Protein AF-A0A662S2N3-F1 (afdb_monomer_lite)

pLDDT: mean 88.47, std 13.7, range [39.38, 98.56]

Foldseek 3Di:
DDDDPPDDDDPVVVVVVVVVVLVLLLQLLLLLLLLQQLLCVLVVPQERLSLLSLLLCCLAPAQVSSLVSQLSNLVVCCVVPVLSVQQSRLSNVLSNQQRVVVVVVCNVVSLQVSLVSNLLSVLVSVCVVPVPPVCSVVSCPDPSSVSSSVSSVVSNVVSNVSPVVHHDDSVRSVVSNVVSVVSNVVSVVSNVVVVVD

Sequence (197 aa):
MKGEECMAPGPERSYLRRAGYWLIRLIPFSLLGVGSRIASDALHMPGYYDSLGAMCASSLFGPLPSLLSGLVSGVLLIPYYQVYVLAFWIPGVAALVYGLIRRKGNPTFGALLSSITYVFGWSVVYCLATGTWGSMKSYLMTRGALILYLDVFICSSIGELLSRVGKPSTKVLSSIFLASLALIGVSWIVVRETSGG

Structure (mmCIF, N/CA/C/O backbone):
data_AF-A0A662S2N3-F1
#
_entry.id   AF-A0A662S2N3-F1
#
loop_
_atom_site.group_PDB
_atom_site.id
_atom_site.type_symbol
_atom_site.label_atom_id
_atom_site.label_alt_id
_atom_site.label_comp_id
_atom_site.label_asym_id
_atom_site.label_entity_id
_atom_site.label_seq_id
_atom_site.pdbx_PDB_ins_code
_atom_site.Cartn_x
_atom_site.Cartn_y
_atom_site.Cartn_z
_atom_site.occupancy
_atom_site.B_iso_or_equiv
_atom_site.auth_seq_id
_atom_site.auth_comp_id
_atom_site.auth_asym_id
_atom_site.auth_atom_id
_atom_site.pdbx_PDB_model_num
ATOM 1 N N . MET A 1 1 ? -29.827 31.999 41.727 1.00 39.38 1 MET A N 1
ATOM 2 C CA . MET A 1 1 ? -29.869 30.989 40.648 1.00 39.38 1 MET A CA 1
ATOM 3 C C . MET A 1 1 ? -29.564 31.695 39.335 1.00 39.38 1 MET A C 1
ATOM 5 O O . MET A 1 1 ? -30.447 32.335 38.786 1.00 39.38 1 MET A O 1
ATOM 9 N N . LYS A 1 2 ? -28.300 31.696 38.894 1.00 41.84 2 LYS A N 1
ATOM 10 C CA . LYS A 1 2 ? -27.917 32.169 37.555 1.00 41.84 2 LYS A CA 1
ATOM 11 C C . LYS A 1 2 ? -27.731 30.923 36.700 1.00 41.84 2 LYS A C 1
ATOM 13 O O . LYS A 1 2 ? -26.904 30.086 37.044 1.00 41.84 2 LYS A O 1
ATOM 18 N N . GLY A 1 3 ? -28.572 30.779 35.680 1.00 48.84 3 GLY A N 1
ATOM 19 C CA . GLY A 1 3 ? -28.482 29.698 34.711 1.00 48.84 3 GLY A CA 1
ATOM 20 C C . GLY A 1 3 ? -27.185 29.824 33.924 1.00 48.84 3 GLY A C 1
ATOM 21 O O . GLY A 1 3 ? -26.975 30.816 33.231 1.00 48.84 3 GLY A O 1
ATOM 22 N N . GLU A 1 4 ? -26.314 28.833 34.061 1.00 44.69 4 GLU A N 1
ATOM 23 C CA . GLU A 1 4 ? -25.237 28.607 33.109 1.00 44.69 4 GLU A CA 1
ATOM 24 C C . GLU A 1 4 ? -25.860 27.959 31.873 1.00 44.69 4 GLU A C 1
ATOM 26 O O . GLU A 1 4 ? -26.102 26.753 31.819 1.00 44.69 4 GLU A O 1
ATOM 31 N N . GLU A 1 5 ? -26.175 28.786 30.878 1.00 47.44 5 GLU A N 1
ATOM 32 C CA . GLU A 1 5 ? -26.414 28.305 29.525 1.00 47.44 5 GLU A CA 1
ATOM 33 C C . GLU A 1 5 ? -25.130 27.637 29.029 1.00 47.44 5 GLU A C 1
ATOM 35 O O . GLU A 1 5 ? -24.117 28.281 28.746 1.00 47.44 5 GLU A O 1
ATOM 40 N N . CYS A 1 6 ? -25.170 26.309 28.954 1.00 49.56 6 CYS A N 1
ATOM 41 C CA . CYS A 1 6 ? -24.134 25.493 28.350 1.00 49.56 6 CYS A CA 1
ATOM 42 C C . CYS A 1 6 ? -24.100 25.811 26.843 1.00 49.56 6 CYS A C 1
ATOM 44 O O . CYS A 1 6 ? -24.797 25.180 26.048 1.00 49.56 6 CYS A O 1
ATOM 46 N N . MET A 1 7 ? -23.349 26.845 26.445 1.00 50.25 7 MET A N 1
ATOM 47 C CA . MET A 1 7 ? -23.193 27.215 25.038 1.00 50.25 7 MET A CA 1
ATOM 48 C C . MET A 1 7 ? -22.588 26.038 24.268 1.00 50.25 7 MET A C 1
ATOM 50 O O . MET A 1 7 ? -21.433 25.652 24.478 1.00 50.25 7 MET A O 1
ATOM 54 N N . ALA A 1 8 ? -23.379 25.468 23.359 1.00 58.12 8 ALA A N 1
ATOM 55 C CA . ALA A 1 8 ? -22.929 24.428 22.451 1.00 58.12 8 ALA A CA 1
ATOM 56 C C . ALA A 1 8 ? -21.719 24.933 21.636 1.00 58.12 8 ALA A C 1
ATOM 58 O O . ALA A 1 8 ? -21.719 26.074 21.168 1.00 58.12 8 ALA A O 1
ATOM 59 N N . PRO A 1 9 ? -20.664 24.118 21.455 1.00 56.75 9 PRO A N 1
ATOM 60 C CA . PRO A 1 9 ? -19.472 24.550 20.738 1.00 56.75 9 PRO A CA 1
ATOM 61 C C . PRO A 1 9 ? -19.819 24.925 19.291 1.00 56.75 9 PRO A C 1
ATOM 63 O O . PRO A 1 9 ? -20.441 24.140 18.577 1.00 56.75 9 PRO A O 1
ATOM 66 N N . GLY A 1 10 ? -19.378 26.111 18.860 1.00 61.22 10 GLY A N 1
ATOM 67 C CA . GLY A 1 10 ? -19.631 26.630 17.515 1.00 61.22 10 GLY A CA 1
ATOM 68 C C . GLY A 1 10 ? -19.144 25.700 16.386 1.00 61.22 10 GLY A C 1
ATOM 69 O O . GLY A 1 10 ? -18.240 24.877 16.592 1.00 61.22 10 GLY A O 1
ATOM 70 N N . PRO A 1 11 ? -19.716 25.830 15.174 1.00 60.31 11 PRO A N 1
ATOM 71 C CA . PRO A 1 11 ? -19.501 24.904 14.061 1.00 60.31 11 PRO A CA 1
ATOM 72 C C . PRO A 1 11 ? -18.020 24.732 13.692 1.00 60.31 11 PRO A C 1
ATOM 74 O O . PRO A 1 11 ? -17.583 23.598 13.496 1.00 60.31 11 PRO A O 1
ATOM 77 N N . GLU A 1 12 ? -17.214 25.795 13.706 1.00 57.44 12 GLU A N 1
ATOM 78 C CA . GLU A 1 12 ? -15.765 25.744 13.434 1.00 57.44 12 GLU A CA 1
ATOM 79 C C . GLU A 1 12 ? -14.991 24.852 14.416 1.00 57.44 12 GLU A C 1
ATOM 81 O O . GLU A 1 12 ? -14.154 24.038 14.016 1.00 57.44 12 GLU A O 1
ATOM 86 N N . ARG A 1 13 ? -15.335 24.913 15.708 1.00 57.34 13 ARG A N 1
ATOM 87 C CA . ARG A 1 13 ? -14.722 24.082 16.756 1.00 57.34 13 ARG A CA 1
ATOM 88 C C . ARG A 1 13 ? -15.030 22.598 16.540 1.00 57.34 13 ARG A C 1
ATOM 90 O O . ARG A 1 13 ? -14.215 21.734 16.868 1.00 57.34 13 ARG A O 1
ATOM 97 N N . SER A 1 14 ? -16.188 22.299 15.946 1.00 61.00 14 SER A N 1
ATOM 98 C CA . SER A 1 14 ? -16.598 20.942 15.569 1.00 61.00 14 SER A CA 1
ATOM 99 C C . SER A 1 14 ? -15.855 20.412 14.332 1.00 61.00 14 SER A C 1
ATOM 101 O O . SER A 1 14 ? -15.584 19.210 14.250 1.00 61.00 14 SER A O 1
ATOM 103 N N . TYR A 1 15 ? -15.506 21.288 13.383 1.00 57.81 15 TYR A N 1
ATOM 104 C CA . TYR A 1 15 ? -14.742 20.931 12.185 1.00 57.81 15 TYR A CA 1
ATOM 105 C C . TYR A 1 15 ? -13.276 20.676 12.517 1.00 57.81 15 TYR A C 1
ATOM 107 O O . TYR A 1 15 ? -12.751 19.631 12.141 1.00 57.81 15 TYR A O 1
ATOM 115 N N . LEU A 1 16 ? -12.648 21.551 13.307 1.00 58.28 16 LEU A N 1
ATOM 116 C CA . LEU A 1 16 ? -11.265 21.372 13.757 1.00 58.28 16 LEU A CA 1
ATOM 117 C C . LEU A 1 16 ? -11.096 20.104 14.606 1.00 58.28 16 LEU A C 1
ATOM 119 O O . LEU A 1 16 ? -10.141 19.353 14.411 1.00 58.28 16 LEU A O 1
ATOM 123 N N . ARG A 1 17 ? -12.065 19.788 15.480 1.00 61.56 17 ARG A N 1
ATOM 124 C CA . ARG A 1 17 ? -12.074 18.510 16.216 1.00 61.56 17 ARG A CA 1
ATOM 125 C C . ARG A 1 17 ? -12.186 17.302 15.292 1.00 61.56 17 ARG A C 1
ATOM 127 O O . ARG A 1 17 ? -11.488 16.315 15.506 1.00 61.56 17 ARG A O 1
ATOM 134 N N . ARG A 1 18 ? -13.043 17.365 14.268 1.00 64.81 18 ARG A N 1
ATOM 135 C CA . ARG A 1 18 ? -13.171 16.289 13.274 1.00 64.81 18 ARG A CA 1
ATOM 136 C C . ARG A 1 18 ? -11.896 16.135 12.447 1.00 64.81 18 ARG A C 1
ATOM 138 O O . ARG A 1 18 ? -11.445 15.011 12.267 1.00 64.81 18 ARG A O 1
ATOM 145 N N . ALA A 1 19 ? -11.287 17.230 12.003 1.00 61.81 19 ALA A N 1
ATOM 146 C CA . ALA A 1 19 ? -10.045 17.215 11.235 1.00 61.81 19 ALA A CA 1
ATOM 147 C C . ALA A 1 19 ? -8.868 16.648 12.049 1.00 61.81 19 ALA A C 1
ATOM 149 O O . ALA A 1 19 ? -8.192 15.730 11.588 1.00 61.81 19 ALA A O 1
ATOM 150 N N . GLY A 1 20 ? -8.675 17.107 13.291 1.00 63.69 20 GLY A N 1
ATOM 151 C CA . GLY A 1 20 ? -7.646 16.568 14.189 1.00 63.69 20 GLY A CA 1
ATOM 152 C C . GLY A 1 20 ? -7.845 15.079 14.490 1.00 63.69 20 GLY A C 1
ATOM 153 O O . GLY A 1 20 ? -6.890 14.307 14.510 1.00 63.69 20 GLY A O 1
ATOM 154 N N . TYR A 1 21 ? -9.098 14.645 14.633 1.00 69.88 21 TYR A N 1
ATOM 155 C CA . TYR A 1 21 ? -9.442 13.235 14.815 1.00 69.88 21 TYR A CA 1
ATOM 156 C C . TYR A 1 21 ? -9.098 12.367 13.596 1.00 69.88 21 TYR A C 1
ATOM 158 O O . TYR A 1 21 ? -8.638 11.236 13.756 1.00 69.88 21 TYR A O 1
ATOM 166 N N . TRP A 1 22 ? -9.292 12.890 12.383 1.00 70.06 22 TRP A N 1
ATOM 167 C CA . TRP A 1 22 ? -8.872 12.222 11.152 1.00 70.06 22 TRP A CA 1
ATOM 168 C C . TRP A 1 22 ? -7.348 12.146 11.042 1.00 70.06 22 TRP A C 1
ATOM 170 O O . TRP A 1 22 ? -6.820 11.071 10.776 1.00 70.06 22 TRP A O 1
ATOM 180 N N . LEU A 1 23 ? -6.633 13.237 11.325 1.00 68.88 23 LEU A N 1
ATOM 181 C CA . LEU A 1 23 ? -5.167 13.285 11.258 1.00 68.88 23 LEU A CA 1
ATOM 182 C C . LEU A 1 23 ? -4.496 12.284 12.207 1.00 68.88 23 LEU A C 1
ATOM 184 O O . LEU A 1 23 ? -3.636 11.517 11.777 1.00 68.88 23 LEU A O 1
ATOM 188 N N . ILE A 1 24 ? -4.949 12.214 13.464 1.00 75.12 24 ILE A N 1
ATOM 189 C CA . ILE A 1 24 ? -4.433 11.261 14.466 1.00 75.12 24 ILE A CA 1
ATOM 190 C C . ILE A 1 24 ? -4.615 9.804 14.014 1.00 75.12 24 ILE A C 1
ATOM 192 O O . ILE A 1 24 ? -3.852 8.924 14.404 1.00 75.12 24 ILE A O 1
ATOM 196 N N . ARG A 1 25 ? -5.624 9.535 13.181 1.00 80.00 25 ARG A N 1
ATOM 197 C CA . ARG A 1 25 ? -5.904 8.197 12.653 1.00 80.00 25 ARG A CA 1
ATOM 198 C C . ARG A 1 25 ? -5.147 7.893 11.375 1.00 80.00 25 ARG A C 1
ATOM 200 O O . ARG A 1 25 ? -4.808 6.741 11.168 1.00 80.00 25 ARG A O 1
ATOM 207 N N . LEU A 1 26 ? -4.890 8.887 10.533 1.00 88.31 26 LEU A N 1
ATOM 208 C CA . LEU A 1 26 ? -4.234 8.695 9.241 1.00 88.31 26 LEU A CA 1
ATOM 209 C C . LEU A 1 26 ? -2.730 8.466 9.386 1.00 88.31 26 LEU A C 1
ATOM 211 O O . LEU A 1 26 ? -2.203 7.535 8.784 1.00 88.31 26 LEU A O 1
ATOM 215 N N . ILE A 1 27 ? -2.057 9.270 10.215 1.00 92.00 27 ILE A N 1
ATOM 216 C CA . ILE A 1 27 ? -0.591 9.262 10.333 1.00 92.00 27 ILE A CA 1
ATOM 217 C C . ILE A 1 27 ? -0.029 7.877 10.709 1.00 92.00 27 ILE A C 1
ATOM 219 O O . ILE A 1 27 ? 0.889 7.428 10.023 1.00 92.00 27 ILE A O 1
ATOM 223 N N . PRO A 1 28 ? -0.560 7.157 11.723 1.00 94.56 28 PRO A N 1
ATOM 224 C CA . PRO A 1 28 ? -0.034 5.841 12.087 1.00 94.56 28 PRO A CA 1
ATOM 225 C C . PRO A 1 28 ? -0.098 4.840 10.933 1.00 94.56 28 PRO A C 1
ATOM 227 O O . PRO A 1 28 ? 0.860 4.113 10.696 1.00 94.56 28 PRO A O 1
ATOM 230 N N . PHE A 1 29 ? -1.203 4.825 10.183 1.00 95.94 29 PHE A N 1
ATOM 231 C CA . PHE A 1 29 ? -1.347 3.927 9.041 1.00 95.94 29 PHE A CA 1
ATOM 232 C C . PHE A 1 29 ? -0.491 4.367 7.857 1.00 95.94 29 PHE A C 1
ATOM 234 O O . PHE A 1 29 ? 0.094 3.518 7.196 1.00 95.94 29 PHE A O 1
ATOM 241 N N . SER A 1 30 ? -0.321 5.670 7.627 1.00 97.06 30 SER A N 1
ATOM 242 C CA . SER A 1 30 ? 0.586 6.131 6.577 1.00 97.06 30 SER A CA 1
ATOM 243 C C . SER A 1 30 ? 2.030 5.705 6.844 1.00 97.06 30 SER A C 1
ATOM 245 O O . SER A 1 30 ? 2.697 5.196 5.943 1.00 97.06 30 SER A O 1
ATOM 247 N N . LEU A 1 31 ? 2.490 5.834 8.091 1.00 97.44 31 LEU A N 1
ATOM 248 C CA . LEU A 1 31 ? 3.813 5.362 8.499 1.00 97.44 31 LEU A CA 1
ATOM 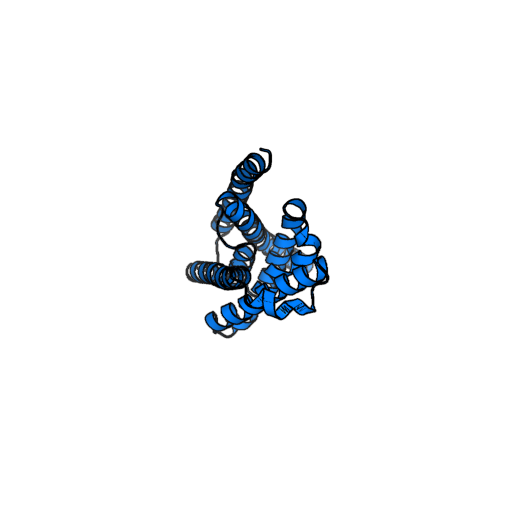249 C C . LEU A 1 31 ? 3.932 3.840 8.464 1.00 97.44 31 LEU A C 1
ATOM 251 O O . LEU A 1 31 ? 5.001 3.343 8.133 1.00 97.44 31 LEU A O 1
ATOM 255 N N . LEU A 1 32 ? 2.857 3.097 8.738 1.00 97.50 32 LEU A N 1
ATOM 256 C CA . LEU A 1 32 ? 2.858 1.641 8.592 1.00 97.50 32 LEU A CA 1
ATOM 257 C C . LEU A 1 32 ? 3.124 1.218 7.139 1.00 97.50 32 LEU A C 1
ATOM 259 O O . LEU A 1 32 ? 3.888 0.282 6.915 1.00 97.50 32 LEU A O 1
ATOM 263 N N . GLY A 1 33 ? 2.548 1.915 6.151 1.00 97.38 33 GLY A N 1
ATOM 264 C CA . GLY A 1 33 ? 2.854 1.690 4.729 1.00 97.38 33 GLY A CA 1
ATOM 265 C C . GLY A 1 33 ? 4.323 1.976 4.388 1.00 97.38 33 GLY A C 1
ATOM 266 O O . GLY A 1 33 ? 4.984 1.174 3.739 1.00 97.38 33 GLY A O 1
ATOM 267 N N . VAL A 1 34 ? 4.877 3.075 4.909 1.00 97.56 34 VAL A N 1
ATOM 268 C CA . VAL A 1 34 ? 6.300 3.416 4.719 1.00 97.56 34 VAL A CA 1
ATOM 269 C C . VAL A 1 34 ? 7.210 2.363 5.362 1.00 97.56 34 VAL A C 1
ATOM 271 O O . VAL A 1 34 ? 8.128 1.850 4.728 1.00 97.56 34 VAL A O 1
ATOM 274 N N . GLY A 1 35 ? 6.940 2.014 6.621 1.00 96.50 35 GLY A N 1
ATOM 275 C CA . GLY A 1 35 ? 7.738 1.060 7.383 1.00 96.50 35 GLY A CA 1
ATOM 276 C C . GLY A 1 35 ? 7.697 -0.342 6.798 1.00 96.50 35 GLY A C 1
ATOM 277 O O . GLY A 1 35 ? 8.737 -0.980 6.709 1.00 96.50 35 GLY A O 1
ATOM 278 N N . SER A 1 36 ? 6.531 -0.809 6.347 1.00 96.88 36 SER A N 1
ATOM 279 C CA . SER A 1 36 ? 6.413 -2.116 5.684 1.00 96.88 36 SER A CA 1
ATOM 280 C C . SER A 1 36 ? 7.183 -2.174 4.369 1.00 96.88 36 SER A C 1
ATOM 282 O O . SER A 1 36 ? 7.850 -3.177 4.125 1.00 96.88 36 SER A O 1
ATOM 284 N N . ARG A 1 37 ? 7.193 -1.094 3.578 1.00 96.12 37 ARG A N 1
ATOM 285 C CA . ARG A 1 37 ? 8.011 -1.014 2.362 1.00 96.12 37 ARG A CA 1
ATOM 286 C C . ARG A 1 37 ? 9.505 -1.143 2.648 1.00 96.12 37 ARG A C 1
ATOM 288 O O . ARG A 1 37 ? 10.168 -1.978 2.040 1.00 96.12 37 ARG A O 1
ATOM 295 N N . ILE A 1 38 ? 10.016 -0.347 3.587 1.00 94.88 38 ILE A N 1
ATOM 296 C CA . ILE A 1 38 ? 11.445 -0.346 3.945 1.00 94.88 38 ILE A CA 1
ATOM 297 C C . ILE A 1 38 ? 11.833 -1.676 4.609 1.00 94.88 38 ILE A C 1
ATOM 299 O O . ILE A 1 38 ? 12.896 -2.224 4.330 1.00 94.88 38 ILE A O 1
ATOM 303 N N . ALA A 1 39 ? 10.965 -2.230 5.459 1.00 93.94 39 ALA A N 1
ATOM 304 C CA . ALA A 1 39 ? 11.190 -3.529 6.085 1.00 93.94 39 ALA A CA 1
ATOM 305 C C . ALA A 1 39 ? 11.198 -4.672 5.070 1.00 93.94 39 ALA A C 1
ATOM 307 O O . ALA A 1 39 ? 12.039 -5.560 5.175 1.00 93.94 39 ALA A O 1
ATOM 308 N N . SER A 1 40 ? 10.305 -4.641 4.078 1.00 94.25 40 SER A N 1
ATOM 309 C CA . SER A 1 40 ? 10.294 -5.623 2.993 1.00 94.25 40 SER A CA 1
ATOM 310 C C . SER A 1 40 ? 11.619 -5.628 2.241 1.00 94.25 40 SER A C 1
ATOM 312 O O . SER A 1 40 ? 12.164 -6.699 1.994 1.00 94.25 40 SER A O 1
ATOM 314 N N . ASP A 1 41 ? 12.161 -4.450 1.923 1.00 92.19 41 ASP A N 1
ATOM 315 C CA . ASP A 1 41 ? 13.468 -4.342 1.269 1.00 92.19 41 ASP A CA 1
ATOM 316 C C . ASP A 1 41 ? 14.598 -4.840 2.179 1.00 92.19 41 ASP A C 1
ATOM 318 O O . ASP A 1 41 ? 15.404 -5.661 1.748 1.00 92.19 41 ASP A O 1
ATOM 322 N N . ALA A 1 42 ? 14.624 -4.434 3.454 1.00 91.50 42 ALA A N 1
ATOM 323 C CA . ALA A 1 42 ? 15.629 -4.895 4.418 1.00 91.50 42 ALA A CA 1
ATOM 324 C C . ALA A 1 42 ? 15.637 -6.428 4.577 1.00 91.50 42 ALA A C 1
ATOM 326 O O . ALA A 1 42 ? 16.690 -7.047 4.728 1.00 91.50 42 ALA A O 1
ATOM 327 N N . LEU A 1 43 ? 14.456 -7.049 4.534 1.00 91.88 43 LEU A N 1
ATOM 328 C CA . LEU A 1 43 ? 14.270 -8.493 4.668 1.00 91.88 43 LEU A CA 1
ATOM 329 C C . LEU A 1 43 ? 14.331 -9.246 3.331 1.00 91.88 43 LEU A C 1
ATOM 331 O O . LEU A 1 43 ? 14.164 -10.464 3.327 1.00 91.88 43 LEU A O 1
ATOM 335 N N . HIS A 1 44 ? 14.550 -8.553 2.208 1.00 90.81 44 HIS A N 1
ATOM 336 C CA . HIS A 1 44 ? 14.495 -9.123 0.857 1.00 90.81 44 HIS A CA 1
ATOM 337 C C . HIS A 1 44 ? 13.187 -9.884 0.577 1.00 90.81 44 HIS A C 1
ATOM 339 O O . HIS A 1 44 ? 13.160 -10.892 -0.137 1.00 90.81 44 HIS A O 1
ATOM 345 N N . MET A 1 45 ? 12.081 -9.417 1.158 1.00 92.44 45 MET A N 1
ATOM 346 C CA . MET A 1 45 ? 10.772 -10.011 0.935 1.00 92.44 45 MET A CA 1
ATOM 347 C C . MET A 1 45 ? 10.269 -9.665 -0.472 1.00 92.44 45 MET A C 1
ATOM 349 O O . MET A 1 45 ? 10.358 -8.512 -0.898 1.00 92.44 45 MET A O 1
ATOM 353 N N . PRO A 1 46 ? 9.699 -10.637 -1.207 1.00 91.62 46 PRO A N 1
ATOM 354 C CA . PRO A 1 46 ? 9.103 -10.365 -2.505 1.00 91.62 46 PRO A CA 1
ATOM 355 C C . PRO A 1 46 ? 7.828 -9.530 -2.328 1.00 91.62 46 PRO A C 1
ATOM 357 O O . PRO A 1 46 ? 6.901 -9.957 -1.639 1.00 91.62 46 PRO A O 1
ATOM 360 N N . GLY A 1 47 ? 7.777 -8.363 -2.972 1.00 92.81 47 GLY A N 1
ATOM 361 C CA . GLY A 1 47 ? 6.644 -7.432 -2.925 1.00 92.81 47 GLY A CA 1
ATOM 362 C C . GLY A 1 47 ? 7.056 -6.042 -2.454 1.00 92.81 47 GLY A C 1
ATOM 363 O O . GLY A 1 47 ? 8.217 -5.812 -2.116 1.00 92.81 47 GLY A O 1
ATOM 364 N N . TYR A 1 48 ? 6.113 -5.099 -2.467 1.00 94.25 48 TYR A N 1
ATOM 365 C CA . TYR A 1 48 ? 6.363 -3.744 -1.980 1.00 94.25 48 TYR A CA 1
ATOM 366 C C . TYR A 1 48 ? 5.743 -3.512 -0.611 1.00 94.25 48 TYR A C 1
ATOM 368 O O . TYR A 1 48 ? 6.375 -2.854 0.205 1.00 94.25 48 TYR A O 1
ATOM 376 N N . TYR A 1 49 ? 4.549 -4.040 -0.338 1.00 97.12 49 TYR A N 1
ATOM 377 C CA . TYR A 1 49 ? 3.812 -3.883 0.923 1.00 97.12 49 TYR A CA 1
ATOM 378 C C . TYR A 1 49 ? 3.511 -2.428 1.326 1.00 97.12 49 TYR A C 1
ATOM 380 O O . TYR A 1 49 ? 2.945 -2.178 2.387 1.00 97.12 49 TYR A O 1
ATOM 388 N N . ASP A 1 50 ? 3.790 -1.460 0.454 1.00 96.62 50 ASP A N 1
ATOM 389 C CA . ASP A 1 50 ? 3.572 -0.021 0.652 1.00 96.62 50 ASP A CA 1
ATOM 390 C C . ASP A 1 50 ? 2.086 0.349 0.865 1.00 96.62 50 ASP A C 1
ATOM 392 O O . ASP A 1 50 ? 1.757 1.376 1.467 1.00 96.62 50 ASP A O 1
ATOM 396 N N . SER A 1 51 ? 1.173 -0.518 0.421 1.00 97.56 51 SER A N 1
ATOM 397 C CA . SER A 1 51 ? -0.273 -0.383 0.572 1.00 97.56 51 SER A CA 1
ATOM 398 C C . SER A 1 51 ? -0.816 -0.918 1.899 1.00 97.56 51 SER A C 1
ATOM 400 O O . SER A 1 51 ? -1.981 -0.657 2.212 1.00 97.56 51 SER A O 1
ATOM 402 N N . LEU A 1 52 ? -0.004 -1.596 2.723 1.00 98.06 52 LEU A N 1
ATOM 403 C CA . LEU A 1 52 ? -0.444 -2.239 3.969 1.00 98.06 52 LEU A CA 1
ATOM 404 C C . LEU A 1 52 ? -1.194 -1.275 4.893 1.00 98.06 52 LEU A C 1
ATOM 406 O O . LEU A 1 52 ? -2.308 -1.548 5.348 1.00 98.06 52 LEU A O 1
ATOM 410 N N . GLY A 1 53 ? -0.593 -0.113 5.139 1.00 97.12 53 GLY A N 1
ATOM 411 C CA . GLY A 1 53 ? -1.187 0.945 5.944 1.00 97.12 53 GLY A CA 1
ATOM 412 C C . GLY A 1 53 ? -2.540 1.413 5.412 1.00 97.12 53 GLY A C 1
ATOM 413 O O . GLY A 1 53 ? -3.530 1.468 6.147 1.00 97.12 53 GLY A O 1
ATOM 414 N N . ALA A 1 54 ? -2.602 1.679 4.109 1.00 97.56 54 ALA A N 1
ATOM 415 C CA . ALA A 1 54 ? -3.808 2.140 3.439 1.00 97.56 54 ALA A CA 1
ATOM 416 C C . ALA A 1 54 ? -4.921 1.074 3.457 1.00 97.56 54 ALA A C 1
ATOM 418 O O . ALA A 1 54 ? -6.078 1.405 3.719 1.00 97.56 54 ALA A O 1
ATOM 419 N N . MET A 1 55 ? -4.593 -0.210 3.277 1.00 97.88 55 MET A N 1
ATOM 420 C CA . MET A 1 55 ? -5.548 -1.325 3.367 1.00 97.88 55 MET A CA 1
ATOM 421 C C . MET A 1 55 ? -6.130 -1.484 4.776 1.00 97.88 55 MET A C 1
ATOM 423 O O . MET A 1 55 ? -7.346 -1.649 4.943 1.00 97.88 55 MET A O 1
ATOM 427 N N . CYS A 1 56 ? -5.295 -1.347 5.807 1.00 96.50 56 CYS A N 1
ATOM 428 C CA . CYS A 1 56 ? -5.743 -1.302 7.197 1.00 96.50 56 CYS A CA 1
ATOM 429 C C . CYS A 1 56 ? -6.685 -0.112 7.449 1.00 96.50 56 CYS A C 1
ATOM 431 O O . CYS A 1 56 ? -7.773 -0.281 8.008 1.00 96.50 56 CYS A O 1
ATOM 433 N N . ALA A 1 57 ? -6.326 1.084 6.971 1.00 95.12 57 ALA A N 1
ATOM 434 C CA . ALA A 1 57 ? -7.182 2.267 7.063 1.00 95.12 57 ALA A CA 1
ATOM 435 C C . ALA A 1 57 ? -8.516 2.082 6.312 1.00 95.12 57 ALA A C 1
ATOM 437 O O . ALA A 1 57 ? -9.567 2.519 6.790 1.00 95.12 57 ALA A O 1
ATOM 438 N N . SER A 1 58 ? -8.498 1.382 5.175 1.00 95.50 58 SER A N 1
ATOM 439 C CA . SER A 1 58 ? -9.684 1.072 4.368 1.00 95.50 58 SER A CA 1
ATOM 440 C C . SER A 1 58 ? -10.668 0.186 5.121 1.00 95.50 58 SER A C 1
ATOM 442 O O . SER A 1 58 ? -11.869 0.465 5.176 1.00 95.50 58 SER A O 1
ATOM 444 N N . SER A 1 59 ? -10.141 -0.830 5.798 1.00 93.56 59 SER A N 1
ATOM 445 C CA . SER A 1 59 ? -10.931 -1.803 6.552 1.00 93.56 59 SER A CA 1
ATOM 446 C C . SER A 1 59 ? -11.544 -1.205 7.828 1.00 93.56 59 SER A C 1
ATOM 448 O O . SER A 1 59 ? -12.654 -1.574 8.220 1.00 93.56 59 SER A O 1
ATOM 450 N N . LEU A 1 60 ? -10.863 -0.237 8.452 1.00 92.75 60 LEU A N 1
ATOM 451 C CA . LEU A 1 60 ? -11.273 0.368 9.726 1.00 92.75 60 LEU A CA 1
ATOM 452 C C . LEU A 1 60 ? -12.098 1.651 9.588 1.00 92.75 60 LEU A C 1
ATOM 454 O O . LEU A 1 60 ? -13.004 1.906 10.389 1.00 92.75 60 LEU A O 1
ATOM 458 N N . PHE A 1 61 ? -11.764 2.489 8.608 1.00 90.81 61 PHE A N 1
ATOM 459 C CA . PHE A 1 61 ? -12.306 3.844 8.484 1.00 90.81 61 PHE A CA 1
ATOM 460 C C . PHE A 1 61 ? -12.970 4.104 7.126 1.00 90.81 61 PHE A C 1
ATOM 462 O O . PHE A 1 61 ? -13.810 5.001 7.008 1.00 90.81 61 PHE A O 1
ATOM 469 N N . GLY A 1 62 ? -12.664 3.284 6.120 1.00 91.62 62 GLY A N 1
ATOM 470 C CA . GLY A 1 62 ? -13.279 3.314 4.800 1.00 91.62 62 GLY A CA 1
ATOM 471 C C . GLY A 1 62 ? -12.406 3.937 3.694 1.00 91.62 62 GLY A C 1
ATOM 472 O O . GLY A 1 62 ? -11.237 4.248 3.913 1.00 91.62 62 GLY A O 1
ATOM 473 N N . PRO A 1 63 ? -12.996 4.157 2.502 1.00 94.69 63 PRO A N 1
ATOM 474 C CA . PRO A 1 63 ? -12.321 4.481 1.253 1.00 94.69 63 PRO A CA 1
ATOM 475 C C . PRO A 1 63 ? -11.593 5.824 1.287 1.00 94.69 63 PRO A C 1
ATOM 477 O O . PRO A 1 63 ? -10.402 5.872 1.003 1.00 94.69 63 PRO A O 1
ATOM 480 N N . LEU A 1 64 ? -12.263 6.917 1.667 1.00 93.19 64 LEU A N 1
ATOM 481 C CA . LEU A 1 64 ? -11.629 8.240 1.657 1.00 93.19 64 LEU A CA 1
ATOM 482 C C . LEU A 1 64 ? -10.420 8.325 2.614 1.00 93.19 64 LEU A C 1
ATOM 484 O O . LEU A 1 64 ? -9.358 8.762 2.180 1.00 93.19 64 LEU A O 1
ATOM 488 N N . PRO A 1 65 ? -10.509 7.851 3.871 1.00 92.06 65 PRO A N 1
ATOM 489 C CA . PRO A 1 65 ? -9.347 7.800 4.758 1.00 92.06 65 PRO A CA 1
ATOM 490 C C . PRO A 1 65 ? -8.219 6.919 4.219 1.00 92.06 65 PRO A C 1
ATOM 492 O O . PRO A 1 65 ? -7.053 7.269 4.356 1.00 92.06 65 PRO A O 1
ATOM 495 N N . SER A 1 66 ? -8.550 5.796 3.577 1.00 94.44 66 SER A N 1
ATOM 496 C CA . SER A 1 66 ? -7.536 4.921 2.984 1.00 94.44 66 SER A CA 1
ATOM 497 C C . SER A 1 66 ? -6.801 5.549 1.809 1.00 94.44 66 SER A C 1
ATOM 499 O O . SER A 1 66 ? -5.582 5.419 1.730 1.00 94.44 66 SER A O 1
ATOM 501 N N . LEU A 1 67 ? -7.517 6.298 0.962 1.00 97.06 67 LEU A N 1
ATOM 502 C CA . LEU A 1 67 ? -6.918 7.071 -0.119 1.00 97.06 67 LEU A CA 1
ATOM 503 C C . LEU A 1 67 ? -5.896 8.047 0.455 1.00 97.06 67 LEU A C 1
ATOM 505 O O . LEU A 1 67 ? -4.734 8.008 0.072 1.00 97.06 67 LEU A O 1
ATOM 509 N N . LEU A 1 68 ? -6.317 8.878 1.412 1.00 95.75 68 LEU A N 1
ATOM 510 C CA . LEU A 1 68 ? -5.444 9.876 2.030 1.00 95.75 68 LEU A CA 1
ATOM 511 C C . LEU A 1 68 ? -4.237 9.227 2.708 1.00 95.75 68 LEU A C 1
ATOM 513 O O . LEU A 1 68 ? -3.119 9.705 2.546 1.00 95.75 68 LEU A O 1
ATOM 517 N N . SER A 1 69 ? -4.449 8.123 3.428 1.00 95.88 69 SER A N 1
ATOM 518 C CA . SER A 1 69 ? -3.359 7.416 4.092 1.00 95.88 69 SER A CA 1
ATOM 519 C C . SER A 1 69 ? -2.323 6.910 3.086 1.00 95.88 69 SER A C 1
ATOM 521 O O . SER A 1 69 ? -1.136 7.161 3.284 1.00 95.88 69 SER A O 1
ATOM 523 N N . GLY A 1 70 ? -2.768 6.288 1.987 1.00 97.25 70 GLY A N 1
ATOM 524 C CA . GLY A 1 70 ? -1.885 5.780 0.938 1.00 97.25 70 GLY A CA 1
ATOM 525 C C . GLY A 1 70 ? -1.191 6.873 0.125 1.00 97.25 70 GLY A C 1
ATOM 526 O O . GLY A 1 70 ? -0.018 6.719 -0.193 1.00 97.25 70 GLY A O 1
ATOM 527 N N . LEU A 1 71 ? -1.859 8.002 -0.146 1.00 97.69 71 LEU A N 1
ATOM 528 C CA . LEU A 1 71 ? -1.221 9.169 -0.772 1.00 97.69 71 LEU A CA 1
ATOM 529 C C . LEU A 1 71 ? -0.084 9.709 0.099 1.00 97.69 71 LEU A C 1
ATOM 531 O O . LEU A 1 71 ? 1.005 9.972 -0.401 1.00 97.69 71 LEU A O 1
ATOM 535 N N . VAL A 1 72 ? -0.320 9.838 1.408 1.00 96.88 72 VAL A N 1
ATOM 536 C CA . VAL A 1 72 ? 0.714 10.280 2.350 1.00 96.88 72 VAL A CA 1
ATOM 537 C C . VAL A 1 72 ? 1.857 9.264 2.409 1.00 96.88 72 VAL A C 1
ATOM 539 O O . VAL A 1 72 ? 3.008 9.679 2.351 1.00 96.88 72 VAL A O 1
ATOM 542 N N . SER A 1 73 ? 1.579 7.954 2.456 1.00 97.06 73 SER A N 1
ATOM 543 C CA . SER A 1 73 ? 2.629 6.925 2.376 1.00 97.06 73 SER A CA 1
ATOM 544 C C . SER A 1 73 ? 3.469 7.066 1.108 1.00 97.06 73 SER A C 1
ATOM 546 O O . SER A 1 73 ? 4.691 7.111 1.197 1.00 97.06 73 SER A O 1
ATOM 548 N N . GLY A 1 74 ? 2.827 7.198 -0.056 1.00 96.75 74 GLY A N 1
ATOM 549 C CA . GLY A 1 74 ? 3.516 7.353 -1.333 1.00 96.75 74 GLY A CA 1
ATOM 550 C C . GLY A 1 74 ? 4.399 8.599 -1.381 1.00 96.75 74 GLY A C 1
ATOM 551 O O . GLY A 1 74 ? 5.546 8.517 -1.805 1.00 96.75 74 GLY A O 1
ATOM 552 N N . VAL A 1 75 ? 3.912 9.740 -0.881 1.00 97.38 75 VAL A N 1
ATOM 553 C CA . VAL A 1 75 ? 4.708 10.977 -0.788 1.00 97.38 75 VAL A CA 1
ATOM 554 C C . VAL A 1 75 ? 5.905 10.798 0.149 1.00 97.38 75 VAL A C 1
ATOM 556 O O . VAL A 1 75 ? 7.017 11.195 -0.190 1.00 97.38 75 VAL A O 1
ATOM 559 N N . LEU A 1 76 ? 5.704 10.170 1.309 1.00 96.56 76 LEU A N 1
ATOM 560 C CA . LEU A 1 76 ? 6.776 9.917 2.277 1.00 96.56 76 LEU A CA 1
ATOM 561 C C . LEU A 1 76 ? 7.821 8.909 1.772 1.00 96.56 76 LEU A C 1
ATOM 563 O O . LEU A 1 76 ? 8.941 8.903 2.277 1.00 96.56 76 LEU A O 1
ATOM 567 N N . LEU A 1 77 ? 7.484 8.092 0.771 1.00 96.38 77 LEU A N 1
ATOM 568 C CA . LEU A 1 77 ? 8.402 7.149 0.130 1.00 96.38 77 LEU A CA 1
ATOM 569 C C . LEU A 1 77 ? 9.245 7.770 -0.995 1.00 96.38 77 LEU A C 1
ATOM 571 O O . LEU A 1 77 ? 10.237 7.164 -1.391 1.00 96.38 77 LEU A O 1
ATOM 575 N N . ILE A 1 78 ? 8.933 8.982 -1.470 1.00 95.75 78 ILE A N 1
ATOM 576 C CA . ILE A 1 78 ? 9.738 9.703 -2.477 1.00 95.75 78 ILE A CA 1
ATOM 577 C C . ILE A 1 78 ? 11.232 9.801 -2.110 1.00 95.75 78 ILE A C 1
ATOM 579 O O . ILE A 1 78 ? 12.055 9.449 -2.957 1.00 95.75 78 ILE A O 1
ATOM 583 N N . PRO A 1 79 ? 11.628 10.244 -0.896 1.00 92.50 79 PRO A N 1
ATOM 584 C CA . PRO A 1 79 ? 13.045 10.316 -0.532 1.00 92.50 79 PRO A CA 1
ATOM 585 C C . PRO A 1 79 ? 13.715 8.941 -0.416 1.00 92.50 79 PRO A C 1
ATOM 587 O O . PRO A 1 79 ? 14.938 8.867 -0.471 1.00 92.50 79 PRO A O 1
ATOM 590 N N . TYR A 1 80 ? 12.938 7.864 -0.254 1.00 91.19 80 TYR A N 1
ATOM 591 C CA . TYR A 1 80 ? 13.463 6.501 -0.205 1.00 91.19 80 TYR A CA 1
ATOM 592 C C . TYR A 1 80 ? 13.662 5.909 -1.601 1.00 91.19 80 TYR A C 1
ATOM 594 O O . TYR A 1 80 ? 14.682 5.285 -1.872 1.00 91.19 80 TYR A O 1
ATOM 602 N N . TYR A 1 81 ? 12.697 6.114 -2.500 1.00 89.25 81 TYR A N 1
ATOM 603 C CA . TYR A 1 81 ? 12.739 5.566 -3.848 1.00 89.25 81 TYR A CA 1
ATOM 604 C C . TYR A 1 81 ? 12.098 6.547 -4.836 1.00 89.25 81 TYR A C 1
ATOM 606 O O . TYR A 1 81 ? 10.892 6.794 -4.815 1.00 89.25 81 TYR A O 1
ATOM 614 N N . GLN A 1 82 ? 12.900 7.103 -5.748 1.00 90.94 82 GLN A N 1
ATOM 615 C CA . GLN A 1 82 ? 12.462 8.210 -6.610 1.00 90.94 82 GLN A CA 1
ATOM 616 C C . GLN A 1 82 ? 11.285 7.862 -7.535 1.00 90.94 82 GLN A C 1
ATOM 618 O O . GLN A 1 82 ? 10.554 8.761 -7.947 1.00 90.94 82 GLN A O 1
ATOM 623 N N . VAL A 1 83 ? 11.035 6.575 -7.817 1.00 91.94 83 VAL A N 1
ATOM 624 C CA . VAL A 1 83 ? 9.868 6.147 -8.613 1.00 91.94 83 VAL A CA 1
ATOM 625 C C . VAL A 1 83 ? 8.543 6.650 -8.031 1.00 91.94 83 VAL A C 1
ATOM 627 O O . VAL A 1 83 ? 7.595 6.891 -8.778 1.00 91.94 83 VAL A O 1
ATOM 630 N N . TYR A 1 84 ? 8.475 6.869 -6.711 1.00 93.94 84 TYR A N 1
ATOM 631 C CA . TYR A 1 84 ? 7.273 7.374 -6.052 1.00 93.94 84 TYR A CA 1
ATOM 632 C C . TYR A 1 84 ? 6.915 8.801 -6.468 1.00 93.94 84 TYR A C 1
ATOM 634 O O . TYR A 1 84 ? 5.762 9.178 -6.305 1.00 93.94 84 TYR A O 1
ATOM 642 N N . VAL A 1 85 ? 7.807 9.566 -7.111 1.00 95.00 85 VAL A N 1
ATOM 643 C CA . VAL A 1 85 ? 7.420 10.840 -7.748 1.00 95.00 85 VAL A CA 1
ATOM 644 C C . VAL A 1 85 ? 6.282 10.626 -8.756 1.00 95.00 85 VAL A C 1
ATOM 646 O O . VAL A 1 85 ? 5.364 11.439 -8.831 1.00 95.00 85 VAL A O 1
ATOM 649 N N . LEU A 1 86 ? 6.297 9.502 -9.481 1.00 95.44 86 LEU A N 1
ATOM 650 C CA . LEU A 1 86 ? 5.236 9.113 -10.416 1.00 95.44 86 LEU A CA 1
ATOM 651 C C . LEU A 1 86 ? 4.224 8.136 -9.798 1.00 95.44 86 LEU A C 1
ATOM 653 O O . LEU A 1 86 ? 3.066 8.111 -10.213 1.00 95.44 86 LEU A O 1
ATOM 657 N N . ALA A 1 87 ? 4.652 7.332 -8.822 1.00 96.25 87 ALA A N 1
ATOM 658 C CA . ALA A 1 87 ? 3.872 6.238 -8.240 1.00 96.25 87 ALA A CA 1
ATOM 659 C C . ALA A 1 87 ? 3.163 6.561 -6.910 1.00 96.25 87 ALA A C 1
ATOM 661 O O . ALA A 1 87 ? 2.431 5.706 -6.416 1.00 96.25 87 ALA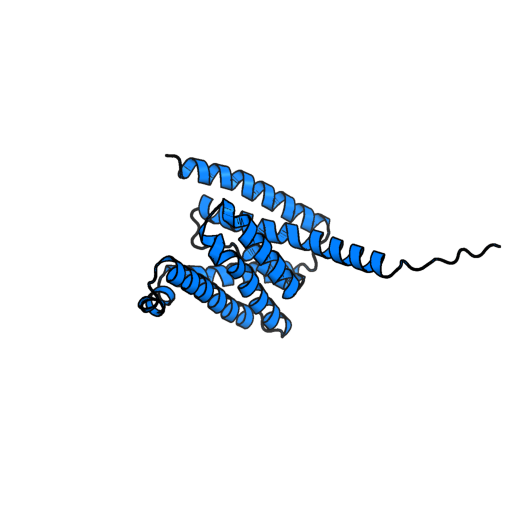 A O 1
ATOM 662 N N . PHE A 1 88 ? 3.316 7.760 -6.324 1.00 96.69 88 PHE A N 1
ATOM 663 C CA . PHE A 1 88 ? 2.786 8.076 -4.980 1.00 96.69 88 PHE A CA 1
ATOM 664 C C . PHE A 1 88 ? 1.283 7.802 -4.812 1.00 96.69 88 PHE A C 1
ATOM 666 O O . PHE A 1 88 ? 0.800 7.593 -3.701 1.00 96.69 88 PHE A O 1
ATOM 673 N N . TRP A 1 89 ? 0.528 7.824 -5.910 1.00 97.69 89 TRP A N 1
ATOM 674 C CA . TRP A 1 89 ? -0.914 7.626 -5.910 1.00 97.69 89 TRP A CA 1
ATOM 675 C C . TRP A 1 89 ? -1.342 6.156 -5.823 1.00 97.69 89 TRP A C 1
ATOM 677 O O . TRP A 1 89 ? -2.459 5.880 -5.378 1.00 97.69 89 TRP A O 1
ATOM 687 N N . ILE A 1 90 ? -0.480 5.215 -6.222 1.00 98.19 90 ILE A N 1
ATOM 688 C CA . ILE A 1 90 ? -0.840 3.804 -6.418 1.00 98.19 90 ILE A CA 1
ATOM 689 C C . ILE A 1 90 ? -1.376 3.154 -5.129 1.00 98.19 90 ILE A C 1
ATOM 691 O O . ILE A 1 90 ? -2.480 2.597 -5.180 1.00 98.19 90 ILE A O 1
ATOM 695 N N . PRO A 1 91 ? -0.706 3.263 -3.960 1.00 97.69 91 PRO A N 1
ATOM 696 C CA . PRO A 1 91 ? -1.188 2.626 -2.731 1.00 97.69 91 PRO A CA 1
ATOM 697 C C . PRO A 1 91 ? -2.550 3.177 -2.291 1.00 97.69 91 PRO A C 1
ATOM 699 O O . PRO A 1 91 ? -3.432 2.432 -1.858 1.00 97.69 91 PRO A O 1
ATOM 702 N N . GLY A 1 92 ? -2.746 4.491 -2.445 1.00 97.81 92 GLY A N 1
ATOM 703 C CA . GLY A 1 92 ? -3.989 5.171 -2.087 1.00 97.81 92 GLY A CA 1
ATOM 704 C C . GLY A 1 92 ? -5.159 4.775 -2.985 1.00 97.81 92 GLY A C 1
ATOM 705 O O . GLY A 1 92 ? -6.245 4.477 -2.485 1.00 97.81 92 GLY A O 1
ATOM 706 N N . VAL A 1 93 ? -4.953 4.730 -4.304 1.00 98.50 93 VAL A N 1
ATOM 707 C CA . VAL A 1 93 ? -6.006 4.359 -5.262 1.00 98.50 93 VAL A CA 1
ATOM 708 C C . VAL A 1 93 ? -6.370 2.878 -5.143 1.00 98.50 93 VAL A C 1
ATOM 710 O O . VAL A 1 93 ? -7.556 2.542 -5.147 1.00 98.50 93 VAL A O 1
ATOM 713 N N . ALA A 1 94 ? -5.393 1.991 -4.945 1.00 98.38 94 ALA A N 1
ATOM 714 C CA . ALA A 1 94 ? -5.666 0.580 -4.688 1.00 98.38 94 ALA A CA 1
ATOM 715 C C . ALA A 1 94 ? -6.533 0.399 -3.427 1.00 98.38 94 ALA A C 1
ATOM 717 O O . ALA A 1 94 ? -7.561 -0.288 -3.467 1.00 98.38 94 ALA A O 1
ATOM 718 N N . ALA A 1 95 ? -6.182 1.062 -2.323 1.00 98.12 95 ALA A N 1
ATOM 719 C CA . ALA A 1 95 ? -6.935 0.974 -1.073 1.00 98.12 95 ALA A CA 1
ATOM 720 C C . ALA A 1 95 ? -8.321 1.646 -1.143 1.00 98.12 95 ALA A C 1
ATOM 722 O O . ALA A 1 95 ? -9.272 1.177 -0.505 1.00 98.12 95 ALA A O 1
ATOM 723 N N . LEU A 1 96 ? -8.463 2.698 -1.959 1.00 98.44 96 LEU A N 1
ATOM 724 C CA . LEU A 1 96 ? -9.746 3.321 -2.285 1.00 98.44 96 LEU A CA 1
ATOM 725 C C . LEU A 1 96 ? -10.684 2.317 -2.963 1.00 98.44 96 LEU A C 1
ATOM 727 O O . LEU A 1 96 ? -11.811 2.127 -2.501 1.00 98.44 96 LEU A O 1
ATOM 731 N N . VAL A 1 97 ? -10.213 1.666 -4.032 1.00 98.44 97 VAL A N 1
ATOM 732 C CA . VAL A 1 97 ? -10.970 0.645 -4.778 1.00 98.44 97 VAL A CA 1
ATOM 733 C C . VAL A 1 97 ? -11.398 -0.482 -3.845 1.00 98.44 97 VAL A C 1
ATOM 735 O O . VAL A 1 97 ? -12.580 -0.841 -3.807 1.00 98.44 97 VAL A O 1
ATOM 738 N N . TYR A 1 98 ? -10.462 -0.965 -3.025 1.00 98.56 98 TYR A N 1
ATOM 739 C CA . TYR A 1 98 ? -10.741 -1.958 -1.997 1.00 98.56 98 TYR A CA 1
ATOM 740 C C . TYR A 1 98 ? -11.879 -1.508 -1.070 1.00 98.56 98 TYR A C 1
ATOM 742 O O . TYR A 1 98 ? -12.890 -2.198 -0.932 1.00 98.56 98 TYR A O 1
ATOM 750 N N . GLY A 1 99 ? -11.767 -0.310 -0.493 1.00 97.44 99 GLY A N 1
ATOM 751 C CA . GLY A 1 99 ? -12.728 0.221 0.473 1.00 97.44 99 GLY A CA 1
ATOM 752 C C . GLY A 1 99 ? -14.121 0.456 -0.102 1.00 97.44 99 GLY A C 1
ATOM 753 O O . GLY A 1 99 ? -15.118 0.236 0.590 1.00 97.44 99 GLY A O 1
ATOM 754 N N . LEU A 1 100 ? -14.210 0.878 -1.366 1.00 98.19 100 LEU A N 1
ATOM 755 C CA . LEU A 1 100 ? -15.482 1.084 -2.063 1.00 98.19 100 LEU A CA 1
ATOM 756 C C . LEU A 1 100 ? -16.250 -0.227 -2.248 1.00 98.19 100 LEU A C 1
ATOM 758 O O . LEU A 1 100 ? -17.464 -0.259 -2.042 1.00 98.19 100 LEU A O 1
ATOM 762 N N . ILE A 1 101 ? -15.558 -1.307 -2.612 1.00 97.94 101 ILE A N 1
ATOM 763 C CA . ILE A 1 101 ? -16.183 -2.616 -2.842 1.00 97.94 101 ILE A CA 1
ATOM 764 C C . ILE A 1 101 ? -16.436 -3.337 -1.521 1.00 97.94 101 ILE A C 1
ATOM 766 O O . ILE A 1 101 ? -17.523 -3.877 -1.310 1.00 97.94 101 ILE A O 1
ATOM 770 N N . ARG A 1 102 ? -15.475 -3.287 -0.595 1.00 96.31 102 ARG A N 1
ATOM 771 C CA . ARG A 1 102 ? -15.607 -3.861 0.744 1.00 96.31 102 ARG A CA 1
ATOM 772 C C . ARG A 1 102 ? -16.840 -3.328 1.469 1.00 96.31 102 ARG A C 1
ATOM 774 O O . ARG A 1 102 ? -17.568 -4.104 2.078 1.00 96.31 102 ARG A O 1
ATOM 781 N N . ARG A 1 103 ? -17.120 -2.022 1.374 1.00 94.62 103 ARG A N 1
ATOM 782 C CA . ARG A 1 103 ? -18.326 -1.408 1.963 1.00 94.62 103 ARG A CA 1
ATOM 783 C C . ARG A 1 103 ? -19.638 -2.009 1.457 1.00 94.62 103 ARG A C 1
ATOM 785 O O . ARG A 1 103 ? -20.639 -1.910 2.153 1.00 94.62 103 ARG A O 1
ATOM 792 N N . LYS A 1 104 ? -19.631 -2.636 0.279 1.00 95.88 104 LYS A N 1
ATOM 793 C CA . LYS A 1 104 ? -20.777 -3.356 -0.291 1.00 95.88 104 LYS A CA 1
ATOM 794 C C . LYS A 1 104 ? -20.855 -4.820 0.169 1.00 95.88 104 LYS A C 1
ATOM 796 O O . LYS A 1 104 ? -21.642 -5.574 -0.384 1.00 95.88 104 LYS A O 1
ATOM 801 N N . GLY A 1 105 ? -20.026 -5.234 1.132 1.00 95.25 105 GLY A N 1
ATOM 802 C CA . GLY A 1 105 ? -20.005 -6.594 1.676 1.00 95.25 105 GLY A CA 1
ATOM 803 C C . GLY A 1 105 ? -19.158 -7.594 0.886 1.00 95.25 105 GLY A C 1
ATOM 804 O O . GLY A 1 105 ? -19.227 -8.783 1.169 1.00 95.25 105 GLY A O 1
ATOM 805 N N . ASN A 1 106 ? -18.346 -7.139 -0.077 1.00 96.38 106 ASN A N 1
ATOM 806 C CA . ASN A 1 106 ? -17.588 -8.016 -0.979 1.00 96.38 106 ASN A CA 1
ATOM 807 C C . ASN A 1 106 ? -16.060 -7.844 -0.834 1.00 96.38 106 ASN A C 1
ATOM 809 O O . ASN A 1 106 ? -15.407 -7.398 -1.779 1.00 96.38 106 ASN A O 1
ATOM 813 N N . PRO A 1 107 ? -15.450 -8.167 0.324 1.00 95.88 107 PRO A N 1
ATOM 814 C CA . PRO A 1 107 ? -14.021 -7.936 0.562 1.00 95.88 107 PRO A CA 1
ATOM 815 C C . PRO A 1 107 ? -13.118 -8.693 -0.423 1.00 95.88 107 PRO A C 1
ATOM 817 O O . PRO A 1 107 ? -12.189 -8.104 -0.963 1.00 95.88 107 PRO A O 1
ATOM 820 N N . THR A 1 108 ? -13.422 -9.955 -0.744 1.00 96.81 108 THR A N 1
ATOM 821 C CA . THR A 1 108 ? -12.619 -10.766 -1.680 1.00 96.81 108 THR A CA 1
ATOM 822 C C . THR A 1 108 ? -12.599 -10.174 -3.088 1.00 96.81 108 THR A C 1
ATOM 824 O O . THR A 1 108 ? -11.540 -10.051 -3.700 1.00 96.81 108 THR A O 1
ATOM 827 N N . PHE A 1 109 ? -13.760 -9.749 -3.593 1.00 97.69 109 PHE A N 1
ATOM 828 C CA . PHE A 1 109 ? -13.839 -9.070 -4.886 1.00 97.69 109 PHE A CA 1
ATOM 829 C C . PHE A 1 109 ? -13.152 -7.699 -4.844 1.00 97.69 109 PHE A C 1
ATOM 831 O O . PHE A 1 109 ? -12.502 -7.298 -5.807 1.00 97.69 109 PHE A O 1
ATOM 838 N N . GLY A 1 110 ? -13.234 -7.004 -3.705 1.00 97.81 110 GLY A N 1
ATOM 839 C CA . GLY A 1 110 ? -12.496 -5.768 -3.470 1.00 97.81 110 GLY A CA 1
ATOM 840 C C . GLY A 1 110 ? -10.988 -5.971 -3.565 1.00 97.81 110 GLY A C 1
ATOM 841 O O . GLY A 1 110 ? -10.320 -5.181 -4.225 1.00 97.81 110 GLY A O 1
ATOM 842 N N . ALA A 1 111 ? -10.455 -7.029 -2.949 1.00 98.06 111 ALA A N 1
ATOM 843 C CA . ALA A 1 111 ? -9.033 -7.366 -3.000 1.00 98.06 111 ALA A CA 1
ATOM 844 C C . ALA A 1 111 ? -8.589 -7.709 -4.428 1.00 98.06 111 ALA A C 1
ATOM 8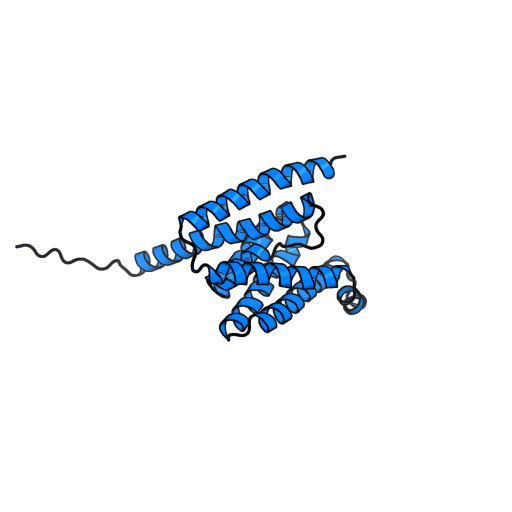46 O O . ALA A 1 111 ? -7.548 -7.234 -4.874 1.00 98.06 111 ALA A O 1
ATOM 847 N N . LEU A 1 112 ? -9.414 -8.451 -5.174 1.00 98.25 112 LEU A N 1
ATOM 848 C CA . LEU A 1 112 ? -9.160 -8.765 -6.580 1.00 98.25 112 LEU A CA 1
ATOM 849 C C . LEU A 1 112 ? -9.098 -7.503 -7.456 1.00 98.25 112 LEU A C 1
ATOM 851 O O . LEU A 1 112 ? -8.148 -7.326 -8.213 1.00 98.25 112 LEU A O 1
ATOM 855 N N . LEU A 1 113 ? -10.082 -6.602 -7.368 1.00 98.31 113 LEU A N 1
ATOM 856 C CA . LEU A 1 113 ? -10.054 -5.396 -8.202 1.00 98.31 113 LEU A CA 1
ATOM 857 C C . LEU A 1 113 ? -8.958 -4.421 -7.760 1.00 98.31 113 LEU A C 1
ATOM 859 O O . LEU A 1 113 ? -8.347 -3.743 -8.588 1.00 98.31 113 LEU A O 1
ATOM 863 N N . SER A 1 114 ? -8.685 -4.364 -6.458 1.00 98.38 114 SER A N 1
ATOM 864 C CA . SER A 1 114 ? -7.589 -3.578 -5.908 1.00 98.38 114 SER A CA 1
ATOM 865 C C . SER A 1 114 ? -6.231 -4.073 -6.404 1.00 98.38 114 SER A C 1
ATOM 867 O O . SER A 1 114 ? -5.414 -3.256 -6.819 1.00 98.38 114 SER A O 1
ATOM 869 N N . SER A 1 115 ? -6.011 -5.390 -6.463 1.00 98.19 115 SER A N 1
ATOM 870 C CA . SER A 1 115 ? -4.756 -5.963 -6.957 1.00 98.19 115 SER A CA 1
ATOM 871 C C . SER A 1 115 ? -4.560 -5.696 -8.449 1.00 98.19 115 SER A C 1
ATOM 873 O O . SER A 1 115 ? -3.481 -5.274 -8.856 1.00 98.19 115 SER A O 1
ATOM 875 N N . ILE A 1 116 ? -5.624 -5.791 -9.255 1.00 97.69 116 ILE A N 1
ATOM 876 C CA . ILE A 1 116 ? -5.615 -5.348 -10.660 1.00 97.69 116 ILE A CA 1
ATOM 877 C C . ILE A 1 116 ? -5.258 -3.868 -10.771 1.00 97.69 116 ILE A C 1
ATOM 879 O O . ILE A 1 116 ? -4.391 -3.510 -11.565 1.00 97.69 116 ILE A O 1
ATOM 883 N N . THR A 1 117 ? -5.883 -3.015 -9.961 1.00 97.94 117 THR A N 1
ATOM 884 C CA . THR A 1 117 ? -5.623 -1.568 -9.975 1.00 97.94 117 THR A CA 1
ATOM 885 C C . THR A 1 117 ? -4.172 -1.257 -9.616 1.00 97.94 117 THR A C 1
ATOM 887 O O . THR A 1 117 ? -3.532 -0.437 -10.269 1.00 97.94 117 THR A O 1
ATOM 890 N N . TYR A 1 118 ? -3.647 -1.934 -8.599 1.00 98.06 118 TYR A N 1
ATOM 891 C CA . TYR A 1 118 ? -2.292 -1.758 -8.099 1.00 98.06 118 TYR A CA 1
ATOM 892 C C . TYR A 1 118 ? -1.240 -2.185 -9.131 1.00 98.06 118 TYR A C 1
ATOM 894 O O . TYR A 1 118 ? -0.366 -1.396 -9.488 1.00 98.06 118 TYR A O 1
ATOM 902 N N . VAL A 1 119 ? -1.368 -3.395 -9.688 1.00 97.38 119 VAL A N 1
ATOM 903 C CA . VAL A 1 119 ? -0.450 -3.905 -10.719 1.00 97.38 119 VAL A CA 1
ATOM 904 C C . VAL A 1 119 ? -0.525 -3.072 -11.993 1.00 97.38 119 VAL A C 1
ATOM 906 O O . VAL A 1 119 ? 0.507 -2.761 -12.593 1.00 97.38 119 VAL A O 1
ATOM 909 N N . PHE A 1 120 ? -1.729 -2.667 -12.402 1.00 96.44 120 PHE A N 1
ATOM 910 C CA . PHE A 1 120 ? -1.898 -1.798 -13.559 1.00 96.44 120 PHE A CA 1
ATOM 911 C C . PHE A 1 120 ? -1.253 -0.428 -13.330 1.00 96.44 120 PHE A C 1
ATOM 913 O O . PHE A 1 120 ? -0.545 0.053 -14.209 1.00 96.44 120 PHE A O 1
ATOM 920 N N . GLY A 1 121 ? -1.420 0.166 -12.144 1.00 96.69 121 GLY A N 1
ATOM 921 C CA . GLY A 1 121 ? -0.778 1.431 -11.788 1.00 96.69 121 GLY A CA 1
ATOM 922 C C . GLY A 1 121 ? 0.744 1.359 -11.866 1.00 96.69 121 GLY A C 1
ATOM 923 O O . GLY A 1 121 ? 1.367 2.210 -12.502 1.00 96.69 121 GLY A O 1
ATOM 924 N N . TRP A 1 122 ? 1.342 0.300 -11.317 1.00 95.56 122 TRP A N 1
ATOM 925 C CA . TRP A 1 122 ? 2.788 0.086 -11.401 1.00 95.56 122 TRP A CA 1
ATOM 926 C C . TRP A 1 122 ? 3.258 -0.142 -12.835 1.00 95.56 122 TRP A C 1
ATOM 928 O O . TRP A 1 122 ? 4.276 0.410 -13.247 1.00 95.56 122 TRP A O 1
ATOM 938 N N . SER A 1 123 ? 2.486 -0.886 -13.624 1.00 94.69 123 SER A N 1
ATOM 939 C CA . SER A 1 123 ? 2.793 -1.127 -15.036 1.00 94.69 123 SER A CA 1
ATOM 940 C C . SER A 1 123 ? 2.714 0.161 -15.867 1.00 94.69 123 SER A C 1
ATOM 942 O O . SER A 1 123 ? 3.566 0.385 -16.724 1.00 94.69 123 SER A O 1
ATOM 944 N N . VAL A 1 124 ? 1.748 1.044 -15.578 1.00 94.62 124 VAL A N 1
ATOM 945 C CA . VAL A 1 124 ? 1.638 2.380 -16.189 1.00 94.62 124 VAL A CA 1
ATOM 946 C C . VAL A 1 124 ? 2.852 3.234 -15.839 1.00 94.62 124 VAL A C 1
ATOM 948 O O . VAL A 1 124 ? 3.463 3.803 -16.739 1.00 94.62 124 VAL A O 1
ATOM 951 N N . VAL A 1 125 ? 3.242 3.297 -14.562 1.00 94.56 125 VAL A N 1
ATOM 952 C CA . VA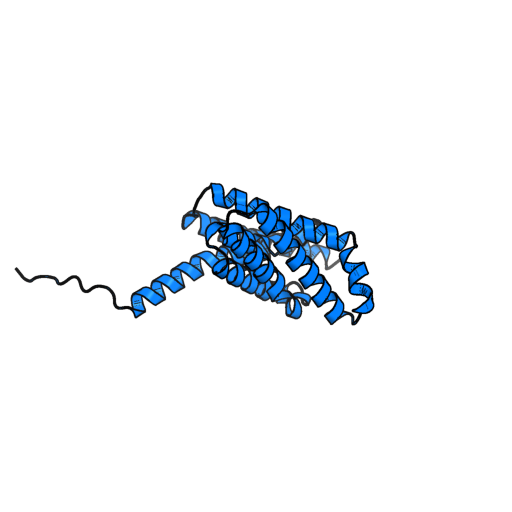L A 1 125 ? 4.437 4.050 -14.145 1.00 94.56 125 VAL A CA 1
ATOM 953 C C . VAL A 1 125 ? 5.697 3.492 -14.802 1.00 94.56 125 VAL A C 1
ATOM 955 O O . VAL A 1 125 ? 6.527 4.262 -15.280 1.00 94.56 125 VAL A O 1
ATOM 958 N N . TYR A 1 126 ? 5.822 2.169 -14.902 1.00 91.25 126 TYR A N 1
ATOM 959 C CA . TYR A 1 126 ? 6.959 1.537 -15.561 1.00 91.25 126 TYR A CA 1
ATOM 960 C C . TYR A 1 126 ? 7.017 1.868 -17.059 1.00 91.25 126 TYR A C 1
ATOM 962 O O . TYR A 1 126 ? 8.076 2.228 -17.574 1.00 91.25 126 TYR A O 1
ATOM 970 N N . CYS A 1 127 ? 5.880 1.820 -17.760 1.00 93.12 127 CYS A N 1
ATOM 971 C CA . CYS A 1 127 ? 5.802 2.208 -19.170 1.00 93.12 127 CYS A CA 1
ATOM 972 C C . CYS A 1 127 ? 6.087 3.700 -19.375 1.00 93.12 127 CYS A C 1
ATOM 974 O O . CYS A 1 127 ? 6.782 4.051 -20.324 1.00 93.12 127 CYS A O 1
ATOM 976 N N . LEU A 1 128 ? 5.602 4.567 -18.480 1.00 92.81 128 LEU A N 1
ATOM 977 C CA . LEU A 1 128 ? 5.905 6.000 -18.496 1.00 92.81 128 LEU A CA 1
ATOM 978 C C . LEU A 1 128 ? 7.404 6.258 -18.324 1.00 92.81 128 LEU A C 1
ATOM 980 O O . LEU A 1 128 ? 7.973 7.045 -19.073 1.00 92.81 128 LEU A O 1
ATOM 984 N N . ALA A 1 129 ? 8.043 5.578 -17.371 1.00 90.38 129 ALA A N 1
ATOM 985 C CA . ALA A 1 129 ? 9.458 5.767 -17.071 1.00 90.38 129 ALA A CA 1
ATOM 986 C C . ALA A 1 129 ? 10.389 5.224 -18.170 1.00 90.38 129 ALA A C 1
ATOM 988 O O . ALA A 1 129 ? 11.472 5.763 -18.373 1.00 90.38 129 ALA A O 1
ATOM 989 N N . THR A 1 130 ? 9.985 4.162 -18.874 1.00 90.69 130 THR A N 1
ATOM 990 C CA . THR A 1 130 ? 10.848 3.454 -19.843 1.00 90.69 130 THR A CA 1
ATOM 991 C C . THR A 1 130 ? 10.462 3.664 -21.309 1.00 90.69 130 THR A C 1
ATOM 993 O O . THR A 1 130 ? 11.203 3.258 -22.198 1.00 90.69 130 THR A O 1
ATOM 996 N N . GLY A 1 131 ? 9.297 4.253 -21.593 1.00 91.88 131 GLY A N 1
ATOM 997 C CA . GLY A 1 131 ? 8.771 4.419 -22.954 1.00 91.88 131 GLY A CA 1
ATOM 998 C C . GLY A 1 131 ? 8.256 3.128 -23.608 1.00 91.88 131 GLY A C 1
ATOM 999 O O . GLY A 1 131 ? 7.969 3.110 -24.803 1.00 91.88 131 GLY A O 1
ATOM 1000 N N . THR A 1 132 ? 8.110 2.034 -22.856 1.00 92.56 132 THR A N 1
ATOM 1001 C CA . THR A 1 132 ? 7.869 0.679 -23.395 1.00 92.56 132 THR A CA 1
ATOM 1002 C C . THR A 1 132 ? 6.392 0.260 -23.428 1.00 92.56 132 THR A C 1
ATOM 1004 O O . THR A 1 132 ? 6.041 -0.879 -23.123 1.00 92.56 132 THR A O 1
ATOM 1007 N N . TRP A 1 133 ? 5.497 1.156 -23.847 1.00 92.25 133 TRP A N 1
ATOM 1008 C CA . TRP A 1 133 ? 4.044 0.909 -23.871 1.00 92.25 133 TRP A CA 1
ATOM 1009 C C . TRP A 1 133 ? 3.617 -0.339 -24.658 1.00 92.25 133 TRP A C 1
ATOM 1011 O O . TRP A 1 133 ? 2.680 -1.030 -24.256 1.00 92.25 133 TRP A O 1
ATOM 1021 N N . GLY A 1 134 ? 4.330 -0.679 -25.738 1.00 89.50 134 GLY A N 1
ATOM 1022 C CA . GLY A 1 134 ? 4.081 -1.903 -26.511 1.00 89.50 134 GLY A CA 1
ATOM 1023 C C . GLY A 1 134 ? 4.282 -3.198 -25.708 1.00 89.50 134 GLY A C 1
ATOM 1024 O O . GLY A 1 134 ? 3.706 -4.230 -26.047 1.00 89.50 134 GLY A O 1
ATOM 1025 N N . SER A 1 135 ? 5.035 -3.137 -24.607 1.00 88.19 135 SER A N 1
ATOM 1026 C CA . SER A 1 135 ? 5.346 -4.267 -23.726 1.00 88.19 135 SER A CA 1
ATOM 1027 C C . SER A 1 135 ? 4.417 -4.373 -22.514 1.00 88.19 135 SER A C 1
ATOM 1029 O O . SER A 1 135 ? 4.592 -5.282 -21.706 1.00 88.19 135 SER A O 1
ATOM 1031 N N . MET A 1 136 ? 3.402 -3.509 -22.386 1.00 90.06 136 MET A N 1
ATOM 1032 C CA . MET A 1 136 ? 2.485 -3.478 -21.234 1.00 90.06 136 MET A CA 1
ATOM 1033 C C . MET A 1 136 ? 1.899 -4.859 -20.909 1.00 90.06 136 MET A C 1
ATOM 1035 O O . MET A 1 136 ? 1.908 -5.305 -19.763 1.00 90.06 136 MET A O 1
ATOM 1039 N N . LYS A 1 137 ? 1.450 -5.583 -21.941 1.00 90.94 137 LYS A N 1
ATOM 1040 C CA . LYS A 1 137 ? 0.926 -6.948 -21.804 1.00 90.94 137 LYS A CA 1
ATOM 1041 C C . LYS A 1 137 ? 1.964 -7.913 -21.216 1.00 90.94 137 LYS A C 1
ATOM 1043 O O . LYS A 1 137 ? 1.602 -8.784 -20.431 1.00 90.94 137 LYS A O 1
ATOM 1048 N N . SER A 1 138 ? 3.232 -7.762 -21.594 1.00 86.81 138 SER A N 1
ATOM 1049 C CA . SER A 1 138 ? 4.329 -8.577 -21.068 1.00 86.81 138 SER A CA 1
ATOM 1050 C C . SER A 1 138 ? 4.533 -8.314 -19.577 1.00 86.81 138 SER A C 1
ATOM 1052 O O . SER A 1 138 ? 4.580 -9.264 -18.800 1.00 86.81 138 SER A O 1
ATOM 1054 N N . TYR A 1 139 ? 4.538 -7.042 -19.151 1.00 86.56 139 TYR A N 1
ATOM 1055 C CA . TYR A 1 139 ? 4.705 -6.673 -17.739 1.00 86.56 139 TYR A CA 1
ATOM 1056 C C . TYR A 1 139 ? 3.645 -7.294 -16.836 1.00 86.56 139 TYR A C 1
ATOM 1058 O O . TYR A 1 139 ? 4.001 -7.863 -15.803 1.00 86.56 139 TYR A O 1
ATOM 1066 N N . LEU A 1 140 ? 2.383 -7.299 -17.272 1.00 90.31 140 LEU A N 1
ATOM 1067 C CA . LEU A 1 140 ? 1.265 -7.904 -16.539 1.00 90.31 140 LEU A CA 1
ATOM 1068 C C . LEU A 1 140 ? 1.379 -9.429 -16.369 1.00 90.31 140 LEU A C 1
ATOM 1070 O O . LEU A 1 140 ? 0.737 -9.989 -15.486 1.00 90.31 140 LEU A O 1
ATOM 1074 N N . MET A 1 141 ? 2.189 -10.105 -17.189 1.00 90.19 141 MET A N 1
ATOM 1075 C CA . MET A 1 141 ? 2.398 -11.558 -17.134 1.00 90.19 141 MET A CA 1
ATOM 1076 C C . MET A 1 141 ? 3.728 -11.962 -16.487 1.00 90.19 141 MET A C 1
ATOM 1078 O O . MET A 1 141 ? 4.066 -13.145 -16.440 1.00 90.19 141 MET A O 1
ATOM 1082 N N . THR A 1 142 ? 4.500 -11.002 -15.978 1.00 92.31 142 THR A N 1
ATOM 1083 C CA . THR A 1 142 ? 5.760 -11.314 -15.300 1.00 92.31 142 THR A CA 1
ATOM 1084 C C . THR A 1 142 ? 5.528 -11.944 -13.929 1.00 92.31 142 THR A C 1
ATOM 1086 O O . THR A 1 142 ? 4.516 -11.717 -13.263 1.00 92.31 142 THR A O 1
ATOM 1089 N N . ARG A 1 143 ? 6.538 -12.676 -13.440 1.00 91.50 143 ARG A N 1
ATOM 1090 C CA . ARG A 1 143 ? 6.587 -13.101 -12.031 1.00 91.50 143 ARG A CA 1
ATOM 1091 C C . ARG A 1 143 ? 6.506 -11.907 -11.073 1.00 91.50 143 ARG A C 1
ATOM 1093 O O . ARG A 1 143 ? 5.886 -12.027 -10.025 1.00 91.50 143 ARG A O 1
ATOM 1100 N N . GLY A 1 144 ? 7.084 -10.763 -11.452 1.00 92.19 144 GLY A N 1
ATOM 1101 C CA . GLY A 1 144 ? 6.988 -9.518 -10.687 1.00 92.19 144 GLY A CA 1
ATOM 1102 C C . GLY A 1 144 ? 5.543 -9.044 -10.535 1.00 92.19 144 GLY A C 1
ATOM 1103 O O . GLY A 1 144 ? 5.105 -8.785 -9.420 1.00 92.19 144 GLY A O 1
ATOM 1104 N N . ALA A 1 145 ? 4.765 -9.028 -11.620 1.00 93.25 145 ALA A N 1
ATOM 1105 C CA . ALA A 1 145 ? 3.342 -8.699 -11.550 1.00 93.25 145 ALA A CA 1
ATOM 1106 C C . ALA A 1 145 ? 2.568 -9.675 -10.655 1.00 93.25 145 ALA A C 1
ATOM 1108 O O . ALA A 1 145 ? 1.789 -9.226 -9.819 1.00 93.25 145 ALA A O 1
ATOM 1109 N N . LEU A 1 146 ? 2.824 -10.988 -10.756 1.00 95.44 146 LEU A N 1
ATOM 1110 C CA . LEU A 1 146 ? 2.216 -11.985 -9.862 1.00 95.44 146 LEU A CA 1
ATOM 1111 C C . LEU A 1 146 ? 2.500 -11.690 -8.382 1.00 95.44 146 LEU A C 1
ATOM 1113 O O . LEU A 1 146 ? 1.586 -11.755 -7.561 1.00 95.44 146 LEU A O 1
ATOM 1117 N N . ILE A 1 147 ? 3.740 -11.330 -8.048 1.00 96.62 147 ILE A N 1
ATOM 1118 C CA . ILE A 1 147 ? 4.122 -10.938 -6.687 1.00 96.62 147 ILE A CA 1
ATOM 1119 C C . ILE A 1 147 ? 3.326 -9.707 -6.239 1.00 96.62 147 ILE A C 1
ATOM 1121 O O . ILE A 1 147 ? 2.783 -9.714 -5.141 1.00 96.62 147 ILE A O 1
ATOM 1125 N N . LEU A 1 148 ? 3.187 -8.688 -7.090 1.00 96.31 148 LEU A N 1
ATOM 1126 C CA . LEU A 1 148 ? 2.420 -7.479 -6.764 1.00 96.31 148 LEU A CA 1
ATOM 1127 C C . LEU A 1 148 ? 0.907 -7.741 -6.638 1.00 96.31 148 LEU A C 1
ATOM 1129 O O . LEU A 1 148 ? 0.235 -7.084 -5.844 1.00 96.31 148 LEU A O 1
ATOM 1133 N N . TYR A 1 149 ? 0.354 -8.718 -7.366 1.00 97.25 149 TYR A N 1
ATOM 1134 C CA . TYR A 1 149 ? -1.021 -9.166 -7.134 1.00 97.25 149 TYR A CA 1
ATOM 1135 C C . TYR A 1 149 ? -1.170 -9.760 -5.727 1.00 97.25 149 TYR A C 1
ATOM 1137 O O . TYR A 1 149 ? -2.082 -9.383 -4.990 1.00 97.25 149 TYR A O 1
ATOM 1145 N N . LEU A 1 150 ? -0.269 -10.677 -5.353 1.00 97.12 150 LEU A N 1
ATOM 1146 C CA . LEU A 1 150 ? -0.271 -11.344 -4.046 1.00 97.12 150 LEU A CA 1
ATOM 1147 C C . LEU A 1 150 ? -0.005 -10.373 -2.892 1.00 97.12 150 LEU A C 1
ATOM 1149 O O . LEU A 1 150 ? -0.637 -10.498 -1.846 1.00 97.12 150 LEU A O 1
ATOM 1153 N N . ASP A 1 151 ? 0.857 -9.382 -3.101 1.00 97.06 151 ASP A N 1
ATOM 1154 C CA . ASP A 1 151 ? 1.148 -8.300 -2.157 1.00 97.06 151 ASP A CA 1
ATOM 1155 C C . ASP A 1 151 ? -0.148 -7.615 -1.685 1.00 97.06 151 ASP A C 1
ATOM 1157 O O . ASP A 1 151 ? -0.435 -7.529 -0.488 1.00 97.06 151 ASP A O 1
ATOM 1161 N N . VAL A 1 152 ? -1.029 -7.257 -2.624 1.00 98.06 152 VAL A N 1
ATOM 1162 C CA . VAL A 1 152 ? -2.334 -6.664 -2.295 1.00 98.06 152 VAL A CA 1
ATOM 1163 C C . VAL A 1 152 ? -3.248 -7.634 -1.546 1.00 98.06 152 VAL A C 1
ATOM 1165 O O . VAL A 1 152 ? -3.962 -7.215 -0.629 1.00 98.06 152 VAL A O 1
ATOM 1168 N N . PHE A 1 153 ? -3.237 -8.926 -1.879 1.00 97.69 153 PHE A N 1
ATOM 1169 C CA . PHE A 1 153 ? -4.003 -9.922 -1.123 1.00 97.69 153 PHE A CA 1
ATOM 1170 C C . PHE A 1 153 ? -3.505 -10.056 0.319 1.00 97.69 153 PHE A C 1
ATOM 1172 O O . PHE A 1 153 ? -4.323 -10.143 1.236 1.00 97.69 153 PHE A O 1
ATOM 1179 N N . ILE A 1 154 ? -2.190 -10.014 0.542 1.00 97.81 154 ILE A N 1
ATOM 1180 C CA . ILE A 1 154 ? -1.600 -10.051 1.885 1.00 97.81 154 ILE A CA 1
ATOM 1181 C C . ILE A 1 154 ? -1.993 -8.786 2.656 1.00 97.81 154 ILE A C 1
ATOM 1183 O O . ILE A 1 154 ? -2.547 -8.877 3.755 1.00 97.81 154 ILE A O 1
ATOM 1187 N N . CYS A 1 155 ? -1.794 -7.609 2.059 1.00 98.19 155 CYS A N 1
ATOM 1188 C CA . CYS A 1 155 ? -2.108 -6.323 2.679 1.00 98.19 155 CYS A CA 1
ATOM 1189 C C . CYS A 1 155 ? -3.596 -6.195 3.045 1.00 98.19 155 CYS A C 1
ATOM 1191 O O . CYS A 1 155 ? -3.940 -5.799 4.162 1.00 98.19 155 CYS A O 1
ATOM 1193 N N . SER A 1 156 ? -4.495 -6.567 2.130 1.00 97.75 156 SER A N 1
ATOM 1194 C CA . SER A 1 156 ? -5.943 -6.555 2.381 1.00 97.75 156 SER A CA 1
ATOM 1195 C C . SER A 1 156 ? -6.368 -7.594 3.421 1.00 97.75 156 SER A C 1
ATOM 1197 O O . SER A 1 156 ? -7.191 -7.278 4.279 1.00 97.75 156 SER A O 1
ATOM 1199 N N . SER A 1 157 ? -5.763 -8.787 3.435 1.00 97.56 157 SER A N 1
ATOM 1200 C CA . SER A 1 157 ? -6.030 -9.806 4.459 1.00 97.56 157 SER A CA 1
ATOM 1201 C C . SER A 1 157 ? -5.635 -9.335 5.858 1.00 97.56 157 SER A C 1
ATOM 1203 O O . SER A 1 157 ? -6.410 -9.503 6.800 1.00 97.56 157 SER A O 1
ATOM 1205 N N . ILE A 1 158 ? -4.473 -8.688 6.007 1.00 96.81 158 ILE A N 1
ATOM 1206 C CA . ILE A 1 158 ? -4.061 -8.084 7.284 1.00 96.81 158 ILE A CA 1
ATOM 1207 C C . ILE A 1 158 ? -5.051 -6.985 7.696 1.00 96.81 158 ILE A C 1
ATOM 1209 O O . ILE A 1 158 ? -5.470 -6.933 8.855 1.00 96.81 158 ILE A O 1
ATOM 1213 N N . GLY A 1 159 ? -5.490 -6.157 6.742 1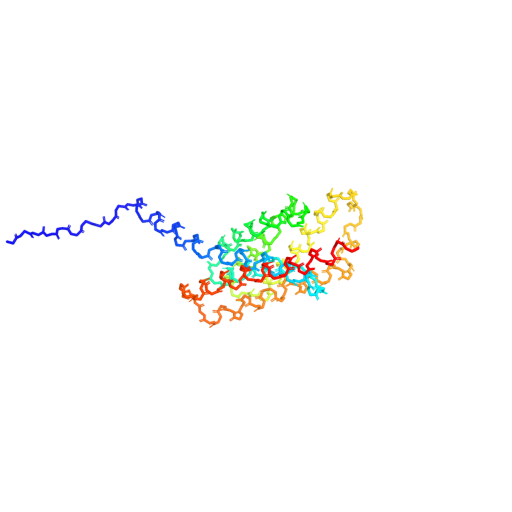.00 95.62 159 GLY A N 1
ATOM 1214 C CA . GLY A 1 159 ? -6.534 -5.158 6.964 1.00 95.62 159 GLY A CA 1
ATOM 1215 C C . GLY A 1 159 ? -7.847 -5.762 7.476 1.00 95.62 159 GLY A C 1
ATOM 1216 O O . GLY A 1 159 ? -8.421 -5.262 8.450 1.00 95.62 159 GLY A O 1
ATOM 1217 N N . GLU A 1 160 ? -8.296 -6.875 6.889 1.00 96.12 160 GLU A N 1
ATOM 1218 C CA . GLU A 1 160 ? -9.491 -7.586 7.350 1.00 96.12 160 GLU A CA 1
ATOM 1219 C C . GLU A 1 160 ? -9.322 -8.172 8.744 1.00 96.12 160 GLU A C 1
ATOM 1221 O O . GLU A 1 160 ? -10.222 -8.012 9.573 1.00 96.12 160 GLU A O 1
ATOM 1226 N N . LEU A 1 161 ? -8.186 -8.814 9.025 1.00 94.81 161 LEU A N 1
ATOM 1227 C CA . LEU A 1 161 ? -7.887 -9.352 10.352 1.00 94.81 161 LEU A CA 1
ATOM 1228 C C . LEU A 1 161 ? -7.952 -8.251 11.410 1.00 94.81 161 LEU A C 1
ATOM 1230 O O . LEU A 1 161 ? -8.621 -8.419 12.429 1.00 94.81 161 LEU A O 1
ATOM 1234 N N . LEU A 1 162 ? -7.348 -7.094 11.131 1.00 90.75 162 LEU A N 1
ATOM 1235 C CA . LEU A 1 162 ? -7.392 -5.944 12.026 1.00 90.75 162 LEU A CA 1
ATOM 1236 C C . LEU A 1 162 ? -8.824 -5.428 12.224 1.00 90.75 162 LEU A C 1
ATOM 1238 O O . LEU A 1 162 ? -9.206 -5.070 13.337 1.00 90.75 162 LEU A O 1
ATOM 1242 N N . SER A 1 163 ? -9.648 -5.434 11.173 1.00 90.81 163 SER A N 1
ATOM 1243 C CA . SER A 1 163 ? -11.036 -4.969 11.259 1.00 90.81 163 SER A CA 1
ATOM 1244 C C . SER A 1 163 ? -11.921 -5.819 12.174 1.00 90.81 163 SER A C 1
ATOM 1246 O O . SER A 1 163 ? -12.850 -5.287 12.784 1.00 90.81 163 SER A O 1
ATOM 1248 N N . ARG A 1 164 ? -11.607 -7.114 12.328 1.00 89.19 164 ARG A N 1
ATOM 1249 C CA . ARG A 1 164 ? -12.326 -8.029 13.231 1.00 89.19 164 ARG A CA 1
ATOM 1250 C C . ARG A 1 164 ? -12.075 -7.719 14.705 1.00 89.19 164 ARG A C 1
ATOM 1252 O O . ARG A 1 164 ? -12.926 -8.017 15.534 1.00 89.19 164 ARG A O 1
ATOM 1259 N N . VAL A 1 165 ? -10.944 -7.088 15.024 1.00 84.44 165 VAL A N 1
ATOM 1260 C CA . VAL A 1 165 ? -10.602 -6.639 16.387 1.00 84.44 165 VAL A CA 1
ATOM 1261 C C . VAL A 1 165 ? -11.386 -5.371 16.772 1.00 84.44 165 VAL A C 1
ATOM 1263 O O . VAL A 1 165 ? -11.481 -5.015 17.944 1.00 84.44 165 VAL A O 1
ATOM 1266 N N . GLY A 1 166 ? -12.014 -4.708 15.797 1.00 78.25 166 GLY A N 1
ATOM 1267 C CA . GLY A 1 166 ? -12.799 -3.494 15.992 1.00 78.25 166 GLY A CA 1
ATOM 1268 C C . GLY A 1 166 ? -11.988 -2.215 15.779 1.00 78.25 166 GLY A C 1
ATOM 1269 O O . GLY A 1 166 ? -10.854 -2.223 15.302 1.00 78.25 166 GLY A O 1
ATOM 1270 N N . LYS A 1 167 ? -12.596 -1.064 16.090 1.00 81.88 167 LYS A N 1
ATOM 1271 C CA . LYS A 1 167 ? -11.942 0.238 15.885 1.00 81.88 167 LYS A CA 1
ATOM 1272 C C . LYS A 1 167 ? -10.790 0.408 16.885 1.00 81.88 167 LYS A C 1
ATOM 1274 O O . LYS A 1 167 ? -11.036 0.302 18.087 1.00 81.88 167 LYS A O 1
ATOM 1279 N N . PRO A 1 168 ? -9.569 0.741 16.428 1.00 83.12 168 PRO A N 1
ATOM 1280 C CA . PRO A 1 168 ? -8.424 0.861 17.318 1.00 83.12 168 PRO A CA 1
ATOM 1281 C C . PRO A 1 168 ? -8.623 2.011 18.309 1.00 83.12 168 PRO A C 1
ATOM 1283 O O . PRO A 1 168 ? -9.071 3.107 17.948 1.00 83.12 168 PRO A O 1
ATOM 1286 N N . SER A 1 169 ? -8.271 1.754 19.570 1.00 86.19 169 SER A N 1
ATOM 1287 C CA . SER A 1 169 ? -8.184 2.791 20.597 1.00 86.19 169 SER A CA 1
ATOM 1288 C C . SER A 1 169 ? -7.001 3.723 20.315 1.00 86.19 169 SER A C 1
ATOM 1290 O O . SER A 1 169 ? -6.083 3.374 19.571 1.00 86.19 169 SER A O 1
ATOM 1292 N N . THR A 1 170 ? -6.974 4.899 20.945 1.00 85.06 170 THR A N 1
ATOM 1293 C CA . THR A 1 170 ? -5.833 5.823 20.832 1.00 85.06 170 THR A CA 1
ATOM 1294 C C . THR A 1 170 ? -4.518 5.153 21.231 1.00 85.06 170 THR A C 1
ATOM 1296 O O . THR A 1 170 ? -3.511 5.369 20.571 1.00 85.06 170 THR A O 1
ATOM 1299 N N . LYS A 1 171 ? -4.534 4.274 22.246 1.00 86.81 171 LYS A N 1
ATOM 1300 C CA . LYS A 1 171 ? -3.348 3.510 22.665 1.00 86.81 171 LYS A CA 1
ATOM 1301 C C . LYS A 1 171 ? -2.829 2.613 21.540 1.00 86.81 171 LYS A C 1
ATOM 1303 O O . LYS A 1 171 ? -1.641 2.643 21.254 1.00 86.81 171 LYS A O 1
ATOM 1308 N N . VAL A 1 172 ? -3.719 1.881 20.864 1.00 87.19 172 VAL A N 1
ATOM 1309 C CA . VAL A 1 172 ? -3.351 1.019 19.726 1.00 87.19 172 VAL A CA 1
ATOM 1310 C C . VAL A 1 172 ? -2.788 1.847 18.572 1.00 87.19 172 VAL A C 1
ATOM 1312 O O . VAL A 1 172 ? -1.774 1.474 17.995 1.00 87.19 172 VAL A O 1
ATOM 1315 N N . LEU A 1 173 ? -3.396 2.996 18.260 1.00 89.38 173 LEU A N 1
ATOM 1316 C CA . LEU A 1 173 ? -2.883 3.904 17.228 1.00 89.38 173 LEU A CA 1
ATOM 1317 C C . LEU A 1 173 ? -1.485 4.434 17.571 1.00 89.38 173 LEU A C 1
ATOM 1319 O O . LEU A 1 173 ? -0.615 4.447 16.705 1.00 89.38 173 LEU A O 1
ATOM 1323 N N . SER A 1 174 ? -1.247 4.820 18.828 1.00 89.44 174 SER A N 1
ATOM 1324 C CA . SER A 1 174 ? 0.081 5.221 19.302 1.00 89.44 174 SER A CA 1
ATOM 1325 C C . SER A 1 174 ? 1.088 4.072 19.223 1.00 89.44 174 SER A C 1
ATOM 1327 O O . SER A 1 174 ? 2.223 4.298 18.819 1.00 89.44 174 SER A O 1
ATOM 1329 N N . SER A 1 175 ? 0.685 2.837 19.537 1.00 90.75 175 SER A N 1
ATOM 1330 C CA . SER A 1 175 ? 1.543 1.658 19.373 1.00 90.75 175 SER A CA 1
ATOM 1331 C C . SER A 1 175 ? 1.889 1.396 17.908 1.00 90.75 175 SER A C 1
ATOM 1333 O O . SER A 1 175 ? 3.055 1.170 17.613 1.00 90.75 175 SER A O 1
ATOM 1335 N N . ILE A 1 176 ? 0.922 1.480 16.985 1.00 91.81 176 ILE A N 1
ATOM 1336 C CA . ILE A 1 176 ? 1.175 1.347 15.538 1.00 91.81 176 ILE A CA 1
ATOM 1337 C C . ILE A 1 176 ? 2.143 2.434 15.072 1.00 91.81 176 ILE A C 1
ATOM 1339 O O . ILE A 1 176 ? 3.087 2.139 14.345 1.00 91.81 176 ILE A O 1
ATOM 1343 N N . PHE A 1 177 ? 1.939 3.677 15.509 1.00 93.38 177 PHE A N 1
ATOM 1344 C CA . PHE A 1 177 ? 2.818 4.797 15.186 1.00 93.38 177 PHE A CA 1
ATOM 1345 C C . PHE A 1 177 ? 4.257 4.544 15.651 1.00 93.38 177 PHE A C 1
ATOM 1347 O O . PHE A 1 177 ? 5.180 4.601 14.842 1.00 93.38 177 PHE A O 1
ATOM 1354 N N . LEU A 1 178 ? 4.447 4.211 16.932 1.00 93.69 178 LEU A N 1
ATOM 1355 C CA . LEU A 1 178 ? 5.769 3.948 17.504 1.00 93.69 178 LEU A CA 1
ATOM 1356 C C . LEU A 1 178 ? 6.436 2.727 16.866 1.00 93.69 178 LEU A C 1
ATOM 1358 O O . LEU A 1 178 ? 7.615 2.788 16.531 1.00 93.69 178 LEU A O 1
ATOM 1362 N N . ALA A 1 179 ? 5.683 1.647 16.646 1.00 91.50 179 ALA A N 1
ATOM 1363 C CA . ALA A 1 179 ? 6.183 0.455 15.971 1.00 91.50 179 ALA A CA 1
ATOM 1364 C C . ALA A 1 179 ? 6.602 0.763 14.530 1.00 91.50 179 ALA A C 1
ATOM 1366 O O . ALA A 1 179 ? 7.648 0.299 14.095 1.00 91.50 179 ALA A O 1
ATOM 1367 N N . SER A 1 180 ? 5.837 1.590 13.812 1.00 93.75 180 SER A N 1
ATOM 1368 C CA . SER A 1 180 ? 6.176 2.003 12.447 1.00 93.75 180 SER A CA 1
ATOM 1369 C C . SER A 1 180 ? 7.443 2.854 12.419 1.00 93.75 180 SER A C 1
ATOM 1371 O O . SER A 1 180 ? 8.304 2.618 11.583 1.00 93.75 180 SER A O 1
ATOM 1373 N N . LEU A 1 181 ? 7.605 3.802 13.350 1.00 94.06 181 LEU A N 1
ATOM 1374 C CA . LEU A 1 181 ? 8.839 4.587 13.459 1.00 94.06 181 LEU A CA 1
ATOM 1375 C C . LEU A 1 181 ? 10.053 3.716 13.796 1.00 94.06 181 LEU A C 1
ATOM 1377 O O . LEU A 1 181 ? 11.105 3.884 13.184 1.00 94.06 181 LEU A O 1
ATOM 1381 N N . ALA A 1 182 ? 9.906 2.781 14.737 1.00 92.38 182 ALA A N 1
ATOM 1382 C CA . ALA A 1 182 ? 10.967 1.843 15.087 1.00 92.38 182 ALA A CA 1
ATOM 1383 C C . ALA A 1 182 ? 11.339 0.954 13.892 1.00 92.38 182 ALA A C 1
ATOM 1385 O O . ALA A 1 182 ? 12.519 0.797 13.593 1.00 92.38 182 ALA A O 1
ATOM 1386 N N . LEU A 1 183 ? 10.337 0.436 13.174 1.00 90.31 183 LEU A N 1
ATOM 1387 C CA . LEU A 1 183 ? 10.523 -0.370 11.971 1.00 90.31 183 LEU A CA 1
ATOM 1388 C C . LEU A 1 183 ? 11.262 0.417 10.884 1.00 90.31 183 LEU A C 1
ATOM 1390 O O . LEU A 1 183 ? 12.258 -0.066 10.363 1.00 90.31 183 LEU A O 1
ATOM 1394 N N . ILE A 1 184 ? 10.835 1.654 10.600 1.00 92.31 184 ILE A N 1
ATOM 1395 C CA . ILE A 1 184 ? 11.518 2.542 9.649 1.00 92.31 184 ILE A CA 1
ATOM 1396 C C . ILE A 1 184 ? 12.974 2.749 10.074 1.00 92.31 184 ILE A C 1
ATOM 1398 O O . ILE A 1 184 ? 13.870 2.546 9.264 1.00 92.31 184 ILE A O 1
ATOM 1402 N N . GLY A 1 185 ? 13.222 3.121 11.334 1.00 88.06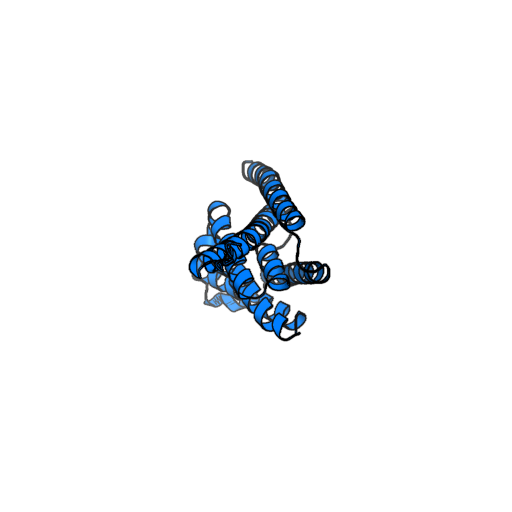 185 GLY A N 1
ATOM 1403 C CA . GLY A 1 185 ? 14.570 3.408 11.827 1.00 88.06 185 GLY A CA 1
ATOM 1404 C C . GLY A 1 185 ? 15.512 2.206 11.738 1.00 88.06 185 GLY A C 1
ATOM 1405 O O . GLY A 1 185 ? 16.618 2.338 11.220 1.00 88.06 185 GLY A O 1
ATOM 1406 N N . VAL A 1 186 ? 15.068 1.031 12.196 1.00 87.38 186 VAL A N 1
ATOM 1407 C CA . VAL A 1 186 ? 15.879 -0.198 12.176 1.00 87.38 186 VAL A CA 1
ATOM 1408 C C . VAL A 1 186 ? 16.104 -0.681 10.745 1.00 87.38 186 VAL A C 1
ATOM 1410 O O . VAL A 1 186 ? 17.240 -0.944 10.359 1.00 87.38 186 VAL A O 1
ATOM 1413 N N . SER A 1 187 ? 15.049 -0.762 9.933 1.00 85.62 187 SER A N 1
ATOM 1414 C CA . SER A 1 187 ? 15.163 -1.250 8.556 1.00 85.62 187 SER A CA 1
ATOM 1415 C C . SER A 1 187 ? 15.964 -0.298 7.665 1.00 85.62 187 SER A C 1
ATOM 1417 O O . SER A 1 187 ? 16.674 -0.757 6.776 1.00 85.62 187 SER A O 1
ATOM 1419 N N . TRP A 1 188 ? 15.924 1.014 7.923 1.00 84.81 188 TRP A N 1
ATOM 1420 C CA . TRP A 1 188 ? 16.729 1.988 7.183 1.00 84.81 188 TRP A CA 1
ATOM 1421 C C . TRP A 1 188 ? 18.233 1.780 7.370 1.00 84.81 188 TRP A C 1
ATOM 1423 O O . TRP A 1 188 ? 18.991 1.901 6.408 1.00 84.81 188 TRP A O 1
ATOM 1433 N N . ILE A 1 189 ? 18.666 1.461 8.594 1.00 84.12 189 ILE A N 1
ATOM 1434 C CA . ILE A 1 189 ? 20.076 1.171 8.891 1.00 84.12 189 ILE A CA 1
ATOM 1435 C C . ILE A 1 189 ? 20.538 -0.023 8.053 1.00 84.12 189 ILE A C 1
ATOM 1437 O O . ILE A 1 189 ? 21.525 0.093 7.330 1.00 84.12 189 ILE A O 1
ATOM 1441 N N . VAL A 1 190 ? 19.759 -1.109 8.068 1.00 82.12 190 VAL A N 1
ATOM 1442 C CA . VAL A 1 190 ? 20.056 -2.332 7.308 1.00 82.12 190 VAL A CA 1
ATOM 1443 C C . VAL A 1 190 ? 20.170 -2.039 5.813 1.00 82.12 190 VAL A C 1
ATOM 1445 O O . VAL A 1 190 ? 21.173 -2.384 5.199 1.00 82.12 190 VAL A O 1
ATOM 1448 N N . VAL A 1 191 ? 19.185 -1.343 5.232 1.00 80.19 191 VAL A N 1
ATOM 1449 C CA . VAL A 1 191 ? 19.186 -1.018 3.794 1.00 80.19 191 VAL A CA 1
ATOM 1450 C C . VAL A 1 191 ? 20.396 -0.162 3.412 1.00 80.19 191 VAL A C 1
ATOM 1452 O O . VAL A 1 191 ? 20.985 -0.357 2.345 1.00 80.19 191 VAL A O 1
ATOM 1455 N N . ARG A 1 192 ? 20.787 0.791 4.266 1.00 81.75 192 ARG A N 1
ATOM 1456 C CA . ARG A 1 192 ? 21.936 1.664 4.004 1.00 81.75 192 ARG A CA 1
ATOM 1457 C C . ARG A 1 192 ? 23.256 0.895 4.040 1.00 81.75 192 ARG A C 1
ATOM 1459 O O . ARG A 1 192 ? 24.100 1.140 3.185 1.00 81.75 192 ARG A O 1
ATOM 1466 N N . GLU A 1 193 ? 23.422 -0.022 4.990 1.00 78.81 193 GLU A N 1
ATOM 1467 C CA . GLU A 1 193 ? 24.619 -0.866 5.100 1.00 78.81 193 GLU A CA 1
ATOM 1468 C C . GLU A 1 193 ? 24.756 -1.815 3.905 1.00 78.81 193 GLU A C 1
ATOM 1470 O O . GLU A 1 193 ? 25.844 -1.950 3.354 1.00 78.81 193 GLU A O 1
ATOM 1475 N N . THR A 1 194 ? 23.653 -2.401 3.432 1.00 70.88 194 THR A N 1
ATOM 1476 C CA . THR A 1 194 ? 23.671 -3.294 2.262 1.00 70.88 194 THR A CA 1
ATOM 1477 C C . THR A 1 194 ? 23.869 -2.570 0.929 1.00 70.88 194 THR A C 1
ATOM 1479 O O . THR A 1 194 ? 24.307 -3.191 -0.032 1.00 70.88 194 THR A O 1
ATOM 1482 N N . SER A 1 195 ? 23.541 -1.275 0.844 1.00 60.50 195 SER A N 1
ATOM 1483 C CA . SER A 1 195 ? 23.652 -0.482 -0.397 1.00 60.50 195 SER A CA 1
ATOM 1484 C C . SER A 1 195 ? 24.976 0.284 -0.526 1.00 60.50 195 SER A C 1
ATOM 1486 O O . SER A 1 195 ? 25.222 0.903 -1.558 1.00 60.50 195 SER A O 1
ATOM 1488 N N . GLY A 1 196 ? 25.787 0.314 0.538 1.00 53.78 196 GLY A N 1
ATOM 1489 C CA . GLY A 1 196 ? 27.045 1.063 0.626 1.00 53.78 196 GLY A CA 1
ATOM 1490 C C . GLY A 1 196 ? 28.312 0.202 0.610 1.00 53.78 196 GLY A C 1
ATOM 1491 O O . GLY A 1 196 ? 29.366 0.717 0.985 1.00 53.78 196 GLY A O 1
ATOM 1492 N N . GLY A 1 197 ? 28.202 -1.077 0.235 1.00 41.44 197 GLY A N 1
ATOM 1493 C CA . GLY A 1 197 ? 29.317 -2.014 0.043 1.00 41.44 197 GLY A CA 1
ATOM 1494 C C . GLY A 1 197 ? 29.689 -2.196 -1.420 1.00 41.44 197 GLY A C 1
ATOM 1495 O O . GLY A 1 197 ? 28.764 -2.192 -2.262 1.00 41.44 197 GLY A O 1
#

Radius of gyration: 19.09 Å; chains: 1; bounding box: 59×45×67 Å

Secondary structure (DSSP, 8-state):
-------PPPHHHHHHHHHHHHHHHHHHHHHHHHHHHHHHHHTT-SS--TTHHHHHHHHHH-HHHHHHHHHHHHHHHTTT-TTHHHHTTHHHHHHHHHHHHHTTT-HHHHHHHHHHHHHHHHHHHHHHHH--GGGHHHHHTSHHHHHHHHHHHHHHHHHHHHHHT-SPPHHHHHHHHHHHHHHHHHHHHHHHHHH--